Protein 7ZHR (pdb70)

B-factor: mean 40.31, std 8.82, range [26.1, 74.52]

CATH classification: 2.40.50.140 (+1 more: 2.40.50.140)

GO terms:
  GO:0000900 mRNA regulatory element binding translation repressor activity (F, IDA)
  GO:0003723 RNA binding (F, IDA)
  GO:0003730 mRNA 3'-UTR binding (F, IDA)
  GO:0045947 negative regulation of translational initiation (P, IDA)
  GO:0140517 protein-RNA adaptor activity (F, IDA)
  GO:0005737 cytoplasm (C, EXP)
  GO:0005515 protein binding (F, IPI)
  GO:0005829 cytosol (C, IDA)
  GO:0042714 dosage compensation complex assembly (P, IDA)
  GO:0106222 lncRNA binding (F, IDA)
  GO:0042714 dosage compensation complex assembly (P, IMP)
  GO:0003730 mRNA 3'-UTR binding (F, IPI)
  GO:1905172 RISC complex binding (F, IPI)

Organism: Drosophila melanogaster (NCBI:txid7227)

Secondary structure (DSSP, 8-state):
-EEEEEEEEE-SSEEEEEETTSS-EEEEEGGGEES-STTPPTT-EEEEEE--EEEEEE--TT-S--PPEEEEEEEEEEEE--TTT-TTSS--SEEEEEE-TTS-SEEEEEEE-STTBSSTT----TT-EEEEEEETTS-EEEEEE----EEEEEEEEETTEEEEEEE-GGG-EEEEEGGGB-TT-----TT-EEEEEEEE-TTS-EEEEEEEEE--/--EEEEES--TT--HHHHHHHHGGGS-EEEEE----EEEEESSHHHHHHHHHHHTT---BTTB--EEE----

Structure (mmCIF, N/CA/C/O backbone):
data_7ZHR
#
_entry.id   7ZHR
#
_cell.length_a   51.600
_cell.length_b   52.020
_cell.length_c   73.500
_cell.angle_alpha   90.000
_cell.angle_beta   96.720
_cell.angle_gamma   90.000
#
_symmetry.space_group_name_H-M   'P 1 21 1'
#
loop_
_entity.id
_entity.type
_entity.pdbx_description
1 polymer 'Upstream of N-ras, isoform A'
2 polymer 'Polyadenylate-binding protein'
3 water water
#
loop_
_atom_site.group_PDB
_atom_site.id
_atom_site.type_symbol
_atom_site.label_atom_id
_atom_site.label_alt_id
_atom_site.label_comp_id
_atom_site.label_asym_id
_atom_site.label_entity_id
_atom_site.label_seq_id
_atom_site.pdbx_PDB_ins_code
_atom_site.Cartn_x
_atom_site.Cartn_y
_atom_site.Cartn_z
_atom_site.occupancy
_atom_site.B_iso_or_equiv
_atom_site.auth_seq_id
_atom_site.auth_comp_id
_atom_site.auth_asym_id
_atom_site.auth_atom_id
_atom_site.pdbx_PDB_model_num
ATOM 1 N N . GLN A 1 8 ? 42.788 34.228 34.356 1.00 46.13 8 GLN A N 1
ATOM 2 C CA . GLN A 1 8 ? 42.177 35.081 35.368 1.00 46.77 8 GLN A CA 1
ATOM 3 C C . GLN A 1 8 ? 41.093 35.972 34.767 1.00 46.49 8 GLN A C 1
ATOM 4 O O . GLN A 1 8 ? 39.919 35.851 35.114 1.00 45.60 8 GLN A O 1
ATOM 10 N N . VAL A 1 9 ? 41.494 36.861 33.862 1.00 42.39 9 VAL A N 1
ATOM 11 C CA . VAL A 1 9 ? 40.600 37.850 33.269 1.00 41.53 9 VAL A CA 1
ATOM 12 C C . VAL A 1 9 ? 40.191 37.371 31.883 1.00 41.96 9 VAL A C 1
ATOM 13 O O . VAL A 1 9 ? 41.046 37.135 31.022 1.00 43.87 9 VAL A O 1
ATOM 17 N N . TYR A 1 10 ? 38.888 37.250 31.660 1.00 39.06 10 TYR A N 1
ATOM 18 C CA . TYR A 1 10 ? 38.328 36.795 30.395 1.00 38.16 10 TYR A CA 1
ATOM 19 C C . TYR A 1 10 ? 37.372 37.853 29.844 1.00 36.84 10 TYR A C 1
ATOM 20 O O . TYR A 1 10 ? 37.294 38.978 30.347 1.00 36.02 10 TYR A O 1
ATOM 29 N N . ARG A 1 11 ? 36.633 37.473 28.802 1.00 38.22 11 ARG A N 1
ATOM 30 C CA . ARG A 1 11 ? 35.577 38.302 28.237 1.00 37.02 11 ARG A CA 1
ATOM 31 C C . ARG A 1 11 ? 34.546 37.394 27.582 1.00 37.81 11 ARG A C 1
ATOM 32 O O . ARG A 1 11 ? 34.899 36.361 27.008 1.00 37.94 11 ARG A O 1
ATOM 40 N N . GLY A 1 12 ? 33.282 37.783 27.666 1.00 35.02 12 GLY A N 1
ATOM 41 C CA . GLY A 1 12 ? 32.233 36.968 27.097 1.00 33.16 12 GLY A CA 1
ATOM 42 C C . GLY A 1 12 ? 30.927 37.717 26.970 1.00 31.52 12 GLY A C 1
ATOM 43 O O . GLY A 1 12 ? 30.888 38.947 27.010 1.00 31.30 12 GLY A O 1
ATOM 44 N N . PHE A 1 13 ? 29.851 36.948 26.813 1.00 32.41 13 PHE A N 1
ATOM 45 C CA . PHE A 1 13 ? 28.516 37.491 26.621 1.00 31.10 13 PHE A CA 1
ATOM 46 C C . PHE A 1 13 ? 27.540 36.813 27.571 1.00 34.28 13 PHE A C 1
ATOM 47 O O . PHE A 1 13 ? 27.681 35.630 27.893 1.00 31.87 13 PHE A O 1
ATOM 55 N N . ILE A 1 14 ? 26.542 37.577 28.014 1.00 31.09 14 ILE A N 1
ATOM 56 C CA . ILE A 1 14 ? 25.513 37.035 28.892 1.00 32.26 14 ILE A CA 1
ATOM 57 C C . ILE A 1 14 ? 24.616 36.097 28.097 1.00 32.17 14 ILE A C 1
ATOM 58 O O . ILE A 1 14 ? 24.075 36.469 27.048 1.00 31.49 14 ILE A O 1
ATOM 63 N N . ALA A 1 15 ? 24.461 34.866 28.578 1.00 32.22 15 ALA A N 1
ATOM 64 C CA . ALA A 1 15 ? 23.673 33.849 27.852 1.00 32.34 15 ALA A CA 1
ATOM 65 C C . ALA A 1 15 ? 22.403 33.482 28.615 1.00 33.29 15 ALA A C 1
ATOM 66 O O . ALA A 1 15 ? 21.354 33.380 27.980 1.00 32.42 15 ALA A O 1
ATOM 68 N N . VAL A 1 16 ? 22.512 33.247 29.922 1.00 33.60 16 VAL A N 1
ATOM 69 C CA . VAL A 1 16 ? 21.338 32.923 30.784 1.00 34.49 16 VAL A CA 1
ATOM 70 C C . VAL A 1 16 ? 21.237 33.950 31.910 1.00 35.06 16 VAL A C 1
ATOM 71 O O . VAL A 1 16 ? 22.273 34.306 32.462 1.00 35.03 16 VAL A O 1
ATOM 75 N N . MET A 1 17 ? 20.033 34.429 32.201 1.00 38.01 17 MET A N 1
ATOM 76 C CA . MET A 1 17 ? 19.793 35.328 33.355 1.00 40.30 17 MET A CA 1
ATOM 77 C C . MET A 1 17 ? 18.625 34.729 34.124 1.00 40.04 17 MET A C 1
ATOM 78 O O . MET A 1 17 ? 17.549 34.586 33.533 1.00 40.15 17 MET A O 1
ATOM 83 N N . LYS A 1 18 ? 18.833 34.381 35.386 1.00 41.64 18 LYS A N 1
ATOM 84 C CA . LYS A 1 18 ? 17.756 33.710 36.147 1.00 42.40 18 LYS A CA 1
ATOM 85 C C . LYS A 1 18 ? 17.297 34.607 37.300 1.00 43.03 18 LYS A C 1
ATOM 86 O O . LYS A 1 18 ? 17.051 35.801 37.057 1.00 42.92 18 LYS A O 1
ATOM 92 N N . GLU A 1 19 ? 17.187 34.054 38.505 1.00 46.27 19 GLU A N 1
ATOM 93 C CA . GLU A 1 19 ? 16.651 34.814 39.663 1.00 45.88 19 GLU A CA 1
ATOM 94 C C . GLU A 1 19 ? 17.762 35.595 40.355 1.00 44.94 19 GLU A C 1
ATOM 95 O O . GLU A 1 19 ? 17.714 36.827 40.328 1.00 44.48 19 GLU A O 1
ATOM 101 N N . ASN A 1 20 ? 18.698 34.886 40.970 1.00 44.07 20 ASN A N 1
ATOM 102 C CA . ASN A 1 20 ? 19.806 35.534 41.708 1.00 43.54 20 ASN A CA 1
ATOM 103 C C . ASN A 1 20 ? 21.129 35.165 41.041 1.00 42.44 20 ASN A C 1
ATOM 104 O O . ASN A 1 20 ? 22.176 35.491 41.602 1.00 41.16 20 ASN A O 1
ATOM 109 N N . PHE A 1 21 ? 21.072 34.532 39.874 1.00 39.67 21 PHE A N 1
ATOM 110 C CA . PHE A 1 21 ? 22.311 34.051 39.221 1.00 38.89 21 PHE A CA 1
ATOM 111 C C . PHE A 1 21 ? 22.201 34.113 37.701 1.00 39.09 21 PHE A C 1
ATOM 112 O O . PHE A 1 21 ? 21.133 34.448 37.174 1.00 39.10 21 PHE A O 1
ATOM 120 N N . GLY A 1 22 ? 23.301 33.781 37.031 1.00 35.82 22 GLY A N 1
ATOM 121 C CA . GLY A 1 22 ? 23.306 33.757 35.562 1.00 35.15 22 GLY A CA 1
ATOM 122 C C . GLY A 1 22 ? 24.491 33.027 34.982 1.00 34.24 22 GLY A C 1
ATOM 123 O O . GLY A 1 22 ? 25.293 32.501 35.753 1.00 34.34 22 GLY A O 1
ATOM 124 N N . PHE A 1 23 ? 24.590 33.009 33.658 1.00 33.69 23 PHE A N 1
ATOM 125 C CA . PHE A 1 23 ? 25.664 32.317 32.961 1.00 33.09 23 PHE A CA 1
ATOM 126 C C . PHE A 1 23 ? 26.245 33.226 31.889 1.00 31.23 23 PHE A C 1
ATOM 127 O O . PHE A 1 23 ? 25.519 33.997 31.255 1.00 30.86 23 PHE A O 1
ATOM 135 N N . ILE A 1 24 ? 27.557 33.128 31.692 1.00 33.90 24 ILE A N 1
ATOM 136 C CA . ILE A 1 24 ? 28.277 33.937 30.715 1.00 33.12 24 ILE A CA 1
ATOM 137 C C . ILE A 1 24 ? 28.809 33.010 29.632 1.00 30.85 24 ILE A C 1
ATOM 138 O O . ILE A 1 24 ? 29.579 32.085 29.918 1.00 30.26 24 ILE A O 1
ATOM 143 N N . GLU A 1 25 ? 28.398 33.255 28.391 1.00 33.55 25 GLU A N 1
ATOM 144 C CA . GLU A 1 25 ? 28.966 32.533 27.262 1.00 31.46 25 GLU A CA 1
ATOM 145 C C . GLU A 1 25 ? 30.371 33.052 26.982 1.00 32.31 25 GLU A C 1
ATOM 146 O O . GLU A 1 25 ? 30.589 34.264 26.898 1.00 32.10 25 GLU A O 1
ATOM 152 N N . THR A 1 26 ? 31.325 32.134 26.844 1.00 31.29 26 THR A N 1
ATOM 153 C CA . THR A 1 26 ? 32.719 32.522 26.690 1.00 32.17 26 THR A CA 1
ATOM 154 C C . THR A 1 26 ? 32.948 33.209 25.344 1.00 32.70 26 THR A C 1
ATOM 155 O O . THR A 1 26 ? 32.061 33.293 24.490 1.00 31.07 26 THR A O 1
ATOM 159 N N . LEU A 1 27 ? 34.175 33.707 25.166 1.00 30.63 27 LEU A N 1
ATOM 160 C CA . LEU A 1 27 ? 34.519 34.430 23.946 1.00 30.87 27 LEU A CA 1
ATOM 161 C C . LEU A 1 27 ? 34.469 33.526 22.721 1.00 29.11 27 LEU A C 1
ATOM 162 O O . LEU A 1 27 ? 34.104 33.979 21.630 1.00 28.63 27 LEU A O 1
ATOM 167 N N . SER A 1 28 ? 34.818 32.252 22.879 1.00 31.90 28 SER A N 1
ATOM 168 C CA . SER A 1 28 ? 34.822 31.300 21.778 1.00 30.17 28 SER A CA 1
ATOM 169 C C . SER A 1 28 ? 33.463 30.652 21.543 1.00 29.29 28 SER A C 1
ATOM 170 O O . SER A 1 28 ? 33.353 29.784 20.671 1.00 27.85 28 SER A O 1
ATOM 173 N N . HIS A 1 29 ? 32.436 31.049 22.298 1.00 30.69 29 HIS A N 1
ATOM 174 C CA . HIS A 1 29 ? 31.078 30.518 22.153 1.00 30.72 29 HIS A CA 1
ATOM 175 C C . HIS A 1 29 ? 31.028 29.003 22.341 1.00 28.70 29 HIS A C 1
ATOM 176 O O . HIS A 1 29 ? 30.168 28.328 21.772 1.00 28.19 29 HIS A O 1
ATOM 183 N N . ASP A 1 30 ? 31.941 28.452 23.143 1.00 31.58 30 ASP A N 1
ATOM 184 C CA . ASP A 1 30 ? 32.036 27.010 23.316 1.00 31.81 30 ASP A CA 1
ATOM 185 C C . ASP A 1 30 ? 31.848 26.549 24.754 1.00 33.14 30 ASP A C 1
ATOM 186 O O . ASP A 1 30 ? 31.863 25.338 25.003 1.00 33.30 30 ASP A O 1
ATOM 191 N N . GLU A 1 31 ? 31.670 27.464 25.703 1.00 32.10 31 GLU A N 1
ATOM 192 C CA . GLU A 1 31 ? 31.472 27.097 27.098 1.00 32.50 31 GLU A CA 1
ATOM 193 C C . GLU A 1 31 ? 30.570 28.133 27.758 1.00 33.10 31 GLU A C 1
ATOM 194 O O . GLU A 1 31 ? 30.198 29.141 27.152 1.00 34.16 31 GLU A O 1
ATOM 197 N N . GLU A 1 32 ? 30.215 27.870 29.014 1.00 35.46 32 GLU A N 1
ATOM 198 C CA . GLU A 1 32 ? 29.401 28.783 29.803 1.00 34.03 32 GLU A CA 1
ATOM 199 C C . GLU A 1 32 ? 29.996 28.898 31.197 1.00 34.34 32 GLU A C 1
ATOM 200 O O . GLU A 1 32 ? 30.503 27.917 31.748 1.00 36.17 32 GLU A O 1
ATOM 206 N N . VAL A 1 33 ? 29.942 30.103 31.759 1.00 30.50 33 VAL A N 1
ATOM 207 C CA . VAL A 1 33 ? 30.554 30.405 33.047 1.00 32.40 33 VAL A CA 1
ATOM 208 C C . VAL A 1 33 ? 29.472 30.930 33.980 1.00 34.71 33 VAL A C 1
ATOM 209 O O . VAL A 1 33 ? 28.823 31.940 33.681 1.00 35.22 33 VAL A O 1
ATOM 213 N N . PHE A 1 34 ? 29.285 30.249 35.106 1.00 32.72 34 PHE A N 1
ATOM 214 C CA . PHE A 1 34 ? 28.309 30.668 36.100 1.00 34.43 34 PHE A CA 1
ATOM 215 C C . PHE A 1 34 ? 28.806 31.900 36.850 1.00 34.02 34 PHE A C 1
ATOM 216 O O . PHE A 1 34 ? 30.004 32.066 37.093 1.00 34.12 34 PHE A O 1
ATOM 224 N N . PHE A 1 35 ? 27.869 32.772 37.218 1.00 36.37 35 PHE A N 1
ATOM 225 C CA . PHE A 1 35 ? 28.198 33.939 38.023 1.00 35.31 35 PHE A CA 1
ATOM 226 C C . PHE A 1 35 ? 26.979 34.348 38.837 1.00 36.09 35 PHE A C 1
ATOM 227 O O . PHE A 1 35 ? 25.846 34.285 38.352 1.00 35.90 35 PHE A O 1
ATOM 235 N N . HIS A 1 36 ? 27.223 34.753 40.080 1.00 37.61 36 HIS A N 1
ATOM 236 C CA . HIS A 1 36 ? 26.170 35.211 40.971 1.00 41.44 36 HIS A CA 1
ATOM 237 C C . HIS A 1 36 ? 25.988 36.717 40.837 1.00 41.12 36 HIS A C 1
ATOM 238 O O . HIS A 1 36 ? 26.934 37.454 40.545 1.00 38.47 36 HIS A O 1
ATOM 245 N N . PHE A 1 37 ? 24.751 37.171 41.054 1.00 39.27 37 PHE A N 1
ATOM 246 C CA . PHE A 1 37 ? 24.446 38.591 40.917 1.00 39.62 37 PHE A CA 1
ATOM 247 C C . PHE A 1 37 ? 25.185 39.443 41.939 1.00 40.67 37 PHE A C 1
ATOM 248 O O . PHE A 1 37 ? 25.398 40.636 41.697 1.00 40.76 37 PHE A O 1
ATOM 256 N N . SER A 1 38 ? 25.581 38.860 43.073 1.00 41.54 38 SER A N 1
ATOM 257 C CA . SER A 1 38 ? 26.347 39.609 44.062 1.00 42.59 38 SER A CA 1
ATOM 258 C C . SER A 1 38 ? 27.718 40.007 43.530 1.00 41.72 38 SER A C 1
ATOM 259 O O . SER A 1 38 ? 28.293 41.002 43.985 1.00 42.38 38 SER A O 1
ATOM 262 N N . ASN A 1 39 ? 28.252 39.254 42.570 1.00 40.35 39 ASN A N 1
ATOM 263 C CA . ASN A 1 39 ? 29.555 39.534 41.985 1.00 39.54 39 ASN A CA 1
ATOM 264 C C . ASN A 1 39 ? 29.468 40.371 40.713 1.00 40.01 39 ASN A C 1
ATOM 265 O O . ASN A 1 39 ? 30.475 40.515 40.013 1.00 40.33 39 ASN A O 1
ATOM 270 N N . TYR A 1 40 ? 28.298 40.918 40.397 1.00 39.38 40 TYR A N 1
ATOM 271 C CA . TYR A 1 40 ? 28.125 41.765 39.226 1.00 40.46 40 TYR A CA 1
ATOM 272 C C . TYR A 1 40 ? 28.251 43.230 39.619 1.00 41.10 40 TYR A C 1
ATOM 273 O O . TYR A 1 40 ? 27.682 43.665 40.625 1.00 40.72 40 TYR A O 1
ATOM 282 N N . MET A 1 41 ? 28.999 43.987 38.819 1.00 41.17 41 MET A N 1
ATOM 283 C CA . MET A 1 41 ? 29.228 45.410 39.064 1.00 42.06 41 MET A CA 1
ATOM 284 C C . MET A 1 41 ? 28.217 46.198 38.237 1.00 42.58 41 MET A C 1
ATOM 285 O O . MET A 1 41 ? 28.488 46.595 37.103 1.00 42.54 41 MET A O 1
ATOM 290 N N . GLY A 1 42 ? 27.042 46.421 38.811 1.00 43.59 42 GLY A N 1
ATOM 291 C CA . GLY A 1 42 ? 25.993 47.171 38.162 1.00 44.17 42 GLY A CA 1
ATOM 292 C C . GLY A 1 42 ? 24.635 46.610 38.519 1.00 43.81 42 GLY A C 1
ATOM 293 O O . GLY A 1 42 ? 24.502 45.740 39.378 1.00 43.24 42 GLY A O 1
ATOM 294 N N . ASN A 1 43 ? 23.614 47.121 37.840 1.00 47.63 43 ASN A N 1
ATOM 295 C CA . ASN A 1 43 ? 22.241 46.698 38.098 1.00 46.13 43 ASN A CA 1
ATOM 296 C C . ASN A 1 43 ? 21.940 45.408 37.343 1.00 45.96 43 ASN A C 1
ATOM 297 O O . ASN A 1 43 ? 22.124 45.354 36.123 1.00 46.01 43 ASN A O 1
ATOM 302 N N . PRO A 1 44 ? 21.485 44.354 38.027 1.00 46.24 44 PRO A N 1
ATOM 303 C CA . PRO A 1 44 ? 21.157 43.112 37.309 1.00 46.50 44 PRO A CA 1
ATOM 304 C C . PRO A 1 44 ? 19.951 43.244 36.396 1.00 46.93 44 PRO A C 1
ATOM 305 O O . PRO A 1 44 ? 19.917 42.600 35.340 1.00 46.08 44 PRO A O 1
ATOM 309 N N . ASN A 1 45 ? 18.960 44.060 36.766 1.00 48.13 45 ASN A N 1
ATOM 310 C CA . ASN A 1 45 ? 17.769 44.201 35.934 1.00 48.50 45 ASN A CA 1
ATOM 311 C C . ASN A 1 45 ? 18.073 44.926 34.629 1.00 48.60 45 ASN A C 1
ATOM 312 O O . ASN A 1 45 ? 17.380 44.713 33.628 1.00 48.04 45 ASN A O 1
ATOM 317 N N . TRP A 1 46 ? 19.097 45.779 34.618 1.00 49.44 46 TRP A N 1
ATOM 318 C CA . TRP A 1 46 ? 19.497 46.513 33.426 1.00 49.98 46 TRP A CA 1
ATOM 319 C C . TRP A 1 46 ? 20.482 45.734 32.559 1.00 49.61 46 TRP A C 1
ATOM 320 O O . TRP A 1 46 ? 21.191 46.339 31.746 1.00 50.68 46 TRP A O 1
ATOM 331 N N . LEU A 1 47 ? 20.541 44.413 32.711 1.00 47.37 47 LEU A N 1
ATOM 332 C CA . LEU A 1 47 ? 21.491 43.579 31.988 1.00 43.49 47 LEU A CA 1
ATOM 333 C C . LEU A 1 47 ? 20.788 42.866 30.840 1.00 39.83 47 LEU A C 1
ATOM 334 O O . LEU A 1 47 ? 19.773 42.192 31.049 1.00 40.34 47 LEU A O 1
ATOM 339 N N . GLU A 1 48 ? 21.334 43.011 29.637 1.00 39.59 48 GLU A N 1
ATOM 340 C CA . GLU A 1 48 ? 20.756 42.423 28.440 1.00 38.49 48 GLU A CA 1
ATOM 341 C C . GLU A 1 48 ? 21.266 40.999 28.232 1.00 37.72 48 GLU A C 1
ATOM 342 O O . GLU A 1 48 ? 22.236 40.556 28.852 1.00 36.74 48 GLU A O 1
ATOM 348 N N . LEU A 1 49 ? 20.594 40.278 27.339 1.00 34.15 49 LEU A N 1
ATOM 349 C CA . LEU A 1 49 ? 21.070 38.983 26.871 1.00 34.48 49 LEU A CA 1
ATOM 350 C C . LEU A 1 49 ? 21.984 39.198 25.673 1.00 34.39 49 LEU A C 1
ATOM 351 O O . LEU A 1 49 ? 21.629 39.916 24.733 1.00 34.06 49 LEU A O 1
ATOM 356 N N . GLY A 1 50 ? 23.160 38.579 25.711 1.00 33.06 50 GLY A N 1
ATOM 357 C CA . GLY A 1 50 ? 24.186 38.868 24.733 1.00 33.23 50 GLY A CA 1
ATOM 358 C C . GLY A 1 50 ? 25.023 40.084 25.048 1.00 33.23 50 GLY A C 1
ATOM 359 O O . GLY A 1 50 ? 25.821 40.505 24.203 1.00 33.38 50 GLY A O 1
ATOM 360 N N . GLN A 1 51 ? 24.864 40.663 26.235 1.00 34.14 51 GLN A N 1
ATOM 361 C CA . GLN A 1 51 ? 25.639 41.833 26.623 1.00 33.94 51 GLN A CA 1
ATOM 362 C C . GLN A 1 51 ? 27.102 41.457 26.821 1.00 35.05 51 GLN A C 1
ATOM 363 O O . GLN A 1 51 ? 27.417 40.468 27.490 1.00 35.25 51 GLN A O 1
ATOM 369 N N . GLU A 1 52 ? 27.997 42.250 26.236 1.00 35.27 52 GLU A N 1
ATOM 370 C CA . GLU A 1 52 ? 29.425 41.986 26.347 1.00 37.22 52 GLU A CA 1
ATOM 371 C C . GLU A 1 52 ? 29.923 42.352 27.739 1.00 40.08 52 GLU A C 1
ATOM 372 O O . GLU A 1 52 ? 29.682 43.462 28.225 1.00 36.04 52 GLU A O 1
ATOM 378 N N . VAL A 1 53 ? 30.617 41.414 28.384 1.00 34.01 53 VAL A N 1
ATOM 379 C CA . VAL A 1 53 ? 31.108 41.600 29.742 1.00 34.80 53 VAL A CA 1
ATOM 380 C C . VAL A 1 53 ? 32.562 41.154 29.824 1.00 36.55 53 VAL A C 1
ATOM 381 O O . VAL A 1 53 ? 33.050 40.374 29.004 1.00 36.92 53 VAL A O 1
ATOM 385 N N . GLU A 1 54 ? 33.251 41.674 30.836 1.00 35.92 54 GLU A N 1
ATOM 386 C CA . GLU A 1 54 ? 34.589 41.237 31.211 1.00 37.68 54 GLU A CA 1
ATOM 387 C C . GLU A 1 54 ? 34.531 40.727 32.643 1.00 38.89 54 GLU A C 1
ATOM 388 O O . GLU A 1 54 ? 34.007 41.414 33.526 1.00 39.77 54 GLU A O 1
ATOM 394 N N . TYR A 1 55 ? 35.056 39.526 32.872 1.00 37.89 55 TYR A N 1
ATOM 395 C CA . TYR A 1 55 ? 34.925 38.883 34.170 1.00 38.30 55 TYR A CA 1
ATOM 396 C C . TYR A 1 55 ? 36.248 38.260 34.589 1.00 38.64 55 TYR A C 1
ATOM 397 O O . TYR A 1 55 ? 37.046 37.828 33.754 1.00 39.03 55 TYR A O 1
ATOM 406 N N . THR A 1 56 ? 36.468 38.224 35.900 1.00 40.81 56 THR A N 1
ATOM 407 C CA . THR A 1 56 ? 37.594 37.524 36.497 1.00 40.90 56 THR A CA 1
ATOM 408 C C . THR A 1 56 ? 37.120 36.178 37.027 1.00 40.28 56 THR A C 1
ATOM 409 O O . THR A 1 56 ? 36.038 36.076 37.612 1.00 39.80 56 THR A O 1
ATOM 413 N N . LEU A 1 57 ? 37.925 35.145 36.812 1.00 40.29 57 LEU A N 1
ATOM 414 C CA . LEU A 1 57 ? 37.549 33.800 37.218 1.00 39.70 57 LEU A CA 1
ATOM 415 C C . LEU A 1 57 ? 37.992 33.531 38.650 1.00 39.51 57 LEU A C 1
ATOM 416 O O . LEU A 1 57 ? 39.025 34.028 39.108 1.00 39.70 57 LEU A O 1
ATOM 421 N N . ALA A 1 58 ? 37.192 32.739 39.358 1.00 39.24 58 ALA A N 1
ATOM 422 C CA . ALA A 1 58 ? 37.487 32.391 40.743 1.00 39.21 58 ALA A CA 1
ATOM 423 C C . ALA A 1 58 ? 38.664 31.424 40.824 1.00 39.18 58 ALA A C 1
ATOM 424 O O . ALA A 1 58 ? 39.599 31.633 41.596 1.00 39.06 58 ALA A O 1
ATOM 426 N N . PRO A 1 71 ? 33.022 29.303 37.620 1.00 37.09 71 PRO A N 1
ATOM 427 C CA . PRO A 1 71 ? 32.846 30.219 38.753 1.00 37.18 71 PRO A CA 1
ATOM 428 C C . PRO A 1 71 ? 33.451 31.596 38.489 1.00 37.80 71 PRO A C 1
ATOM 429 O O . PRO A 1 71 ? 34.669 31.758 38.561 1.00 38.02 71 PRO A O 1
ATOM 433 N N . ALA A 1 72 ? 32.605 32.576 38.190 1.00 40.75 72 ALA A N 1
ATOM 434 C CA . ALA A 1 72 ? 33.054 33.919 37.861 1.00 39.35 72 ALA A CA 1
ATOM 435 C C . ALA A 1 72 ? 32.904 34.855 39.054 1.00 37.84 72 ALA A C 1
ATOM 436 O O . ALA A 1 72 ? 32.140 34.600 39.989 1.00 36.53 72 ALA A O 1
ATOM 438 N N . GLU A 1 73 ? 33.653 35.953 39.004 1.00 39.51 73 GLU A N 1
ATOM 439 C CA . GLU A 1 73 ? 33.586 36.991 40.021 1.00 40.64 73 GLU A CA 1
ATOM 440 C C . GLU A 1 73 ? 33.956 38.319 39.379 1.00 41.85 73 GLU A C 1
ATOM 441 O O . GLU A 1 73 ? 34.732 38.365 38.421 1.00 42.07 73 GLU A O 1
ATOM 447 N N . ASN A 1 74 ? 33.383 39.399 39.913 1.00 42.69 74 ASN A N 1
ATOM 448 C CA . ASN A 1 74 ? 33.644 40.759 39.444 1.00 42.65 74 ASN A CA 1
ATOM 449 C C . ASN A 1 74 ? 33.342 40.887 37.946 1.00 42.56 74 ASN A C 1
ATOM 450 O O . ASN A 1 74 ? 34.220 41.112 37.112 1.00 42.63 74 ASN A O 1
ATOM 455 N N . VAL A 1 75 ? 32.059 40.732 37.633 1.00 41.04 75 VAL A N 1
ATOM 456 C CA . VAL A 1 75 ? 31.583 40.832 36.257 1.00 40.19 75 VAL A CA 1
ATOM 457 C C . VAL A 1 75 ? 31.379 42.303 35.918 1.00 40.13 75 VAL A C 1
ATOM 458 O O . VAL A 1 75 ? 30.628 43.009 36.598 1.00 40.33 75 VAL A O 1
ATOM 462 N N . ARG A 1 76 ? 32.044 42.766 34.862 1.00 40.53 76 ARG A N 1
ATOM 463 C CA . ARG A 1 76 ? 32.005 44.164 34.452 1.00 40.02 76 ARG A CA 1
ATOM 464 C C . ARG A 1 76 ? 31.336 44.280 33.091 1.00 36.64 76 ARG A C 1
ATOM 465 O O . ARG A 1 76 ? 31.747 43.614 32.135 1.00 36.03 76 ARG A O 1
ATOM 473 N N . MET A 1 77 ? 30.315 45.127 33.006 1.00 40.13 77 MET A N 1
ATOM 474 C CA . MET A 1 77 ? 29.685 45.409 31.726 1.00 36.77 77 MET A CA 1
ATOM 475 C C . MET A 1 77 ? 30.620 46.239 30.851 1.00 35.66 77 MET A C 1
ATOM 476 O O . MET A 1 77 ? 31.382 47.078 31.338 1.00 35.83 77 MET A O 1
ATOM 481 N N . LEU A 1 78 ? 30.562 45.990 29.549 1.00 36.85 78 LEU A N 1
ATOM 482 C CA . LEU A 1 78 ? 31.405 46.654 28.570 1.00 35.16 78 LEU A CA 1
ATOM 483 C C . LEU A 1 78 ? 30.553 47.427 27.573 1.00 33.61 78 LEU A C 1
ATOM 484 O O . LEU A 1 78 ? 29.373 47.114 27.375 1.00 33.74 78 LEU A O 1
ATOM 489 N N . PRO A 1 79 ? 31.115 48.454 26.934 1.00 36.18 79 PRO A N 1
ATOM 490 C CA . PRO A 1 79 ? 30.400 49.120 25.841 1.00 35.06 79 PRO A CA 1
ATOM 491 C C . PRO A 1 79 ? 30.171 48.164 24.680 1.00 34.61 79 PRO A C 1
ATOM 492 O O . PRO A 1 79 ? 30.792 47.103 24.579 1.00 34.59 79 PRO A O 1
ATOM 496 N N . LYS A 1 80 ? 29.260 48.550 23.792 1.00 36.59 80 LYS A N 1
ATOM 497 C CA . LYS A 1 80 ? 28.941 47.696 22.659 1.00 35.89 80 LYS A CA 1
ATOM 498 C C . LYS A 1 80 ? 30.081 47.701 21.647 1.00 35.33 80 LYS A C 1
ATOM 499 O O . LYS A 1 80 ? 30.826 48.677 21.520 1.00 35.20 80 LYS A O 1
ATOM 505 N N . ASN A 1 81 ? 30.217 46.582 20.935 1.00 35.52 81 ASN A N 1
ATOM 506 C CA . ASN A 1 81 ? 31.282 46.357 19.957 1.00 35.44 81 ASN A CA 1
ATOM 507 C C . ASN A 1 81 ? 32.673 46.419 20.584 1.00 35.21 81 ASN A C 1
ATOM 508 O O . ASN A 1 81 ? 33.675 46.533 19.870 1.00 35.35 81 ASN A O 1
ATOM 513 N N . SER A 1 82 ? 32.756 46.344 21.915 1.00 34.14 82 SER A N 1
ATOM 514 C CA . SER A 1 82 ? 34.056 46.279 22.571 1.00 34.96 82 SER A CA 1
ATOM 515 C C . SER A 1 82 ? 34.740 44.943 22.321 1.00 35.19 82 SER A C 1
ATOM 516 O O . SER A 1 82 ? 35.969 44.888 22.205 1.00 36.10 82 SER A O 1
ATOM 519 N N . ILE A 1 83 ? 33.967 43.861 22.240 1.00 30.52 83 ILE A N 1
ATOM 520 C CA . ILE A 1 83 ? 34.495 42.544 21.900 1.00 31.71 83 ILE A CA 1
ATOM 521 C C . ILE A 1 83 ? 34.445 42.407 20.383 1.00 32.25 83 ILE A C 1
ATOM 522 O O . ILE A 1 83 ? 33.343 42.382 19.809 1.00 32.12 83 ILE A O 1
ATOM 527 N N . PRO A 1 84 ? 35.588 42.329 19.697 1.00 29.71 84 PRO A N 1
ATOM 528 C CA . PRO A 1 84 ? 35.561 42.192 18.236 1.00 30.41 84 PRO A CA 1
ATOM 529 C C . PRO A 1 84 ? 34.938 40.871 17.812 1.00 31.27 84 PRO A C 1
ATOM 530 O O . PRO A 1 84 ? 35.207 39.818 18.396 1.00 31.47 84 PRO A O 1
ATOM 534 N N . GLN A 1 85 ? 34.101 40.937 16.783 1.00 29.87 85 GLN A N 1
ATOM 535 C CA . GLN A 1 85 ? 33.402 39.780 16.251 1.00 30.14 85 GLN A CA 1
ATOM 536 C C . GLN A 1 85 ? 33.515 39.758 14.734 1.00 30.09 85 GLN A C 1
ATOM 537 O O . GLN A 1 85 ? 33.700 40.806 14.107 1.00 30.29 85 GLN A O 1
ATOM 543 N N . PRO A 1 86 ? 33.421 38.580 14.120 1.00 31.15 86 PRO A N 1
ATOM 544 C CA . PRO A 1 86 ? 33.543 38.503 12.660 1.00 30.36 86 PRO A CA 1
ATOM 545 C C . PRO A 1 86 ? 32.400 39.215 11.956 1.00 30.06 86 PRO A C 1
ATOM 546 O O . PRO A 1 86 ? 31.267 39.260 12.442 1.00 30.34 86 PRO A O 1
ATOM 550 N N . ALA A 1 87 ? 32.716 39.777 10.792 1.00 30.80 87 ALA A N 1
ATOM 551 C CA . ALA A 1 87 ? 31.716 40.477 9.998 1.00 30.74 87 ALA A CA 1
ATOM 552 C C . ALA A 1 87 ? 30.670 39.500 9.480 1.00 30.76 87 ALA A C 1
ATOM 553 O O . ALA A 1 87 ? 30.984 38.367 9.107 1.00 30.01 87 ALA A O 1
ATOM 555 N N . VAL A 1 88 ? 29.418 39.943 9.458 1.00 29.29 88 VAL A N 1
ATOM 556 C CA . VAL A 1 88 ? 28.303 39.101 9.039 1.00 29.25 88 VAL A CA 1
ATOM 557 C C . VAL A 1 88 ? 28.035 39.342 7.559 1.00 28.84 88 VAL A C 1
ATOM 558 O O . VAL A 1 88 ? 27.816 40.483 7.137 1.00 28.99 88 VAL A O 1
ATOM 562 N N . LEU A 1 89 ? 28.054 38.270 6.771 1.00 29.94 89 LEU A N 1
ATOM 563 C CA . LEU A 1 89 ? 27.770 38.379 5.350 1.00 29.14 89 LEU A CA 1
ATOM 564 C C . LEU A 1 89 ? 26.286 38.655 5.121 1.00 28.93 89 LEU A C 1
ATOM 565 O O . LEU A 1 89 ? 25.440 38.433 5.992 1.00 28.44 89 LEU A O 1
ATOM 570 N N . GLU A 1 90 ? 25.973 39.139 3.917 1.00 31.11 90 GLU A N 1
ATOM 571 C CA . GLU A 1 90 ? 24.629 39.634 3.636 1.00 30.56 90 GLU A CA 1
ATOM 572 C C . GLU A 1 90 ? 23.650 38.512 3.307 1.00 32.53 90 GLU A C 1
ATOM 573 O O . GLU A 1 90 ? 22.483 38.571 3.711 1.00 29.72 90 GLU A O 1
ATOM 579 N N . THR A 1 91 ? 24.100 37.492 2.579 1.00 29.50 91 THR A N 1
ATOM 580 C CA . THR A 1 91 ? 23.189 36.486 2.041 1.00 29.40 91 THR A CA 1
ATOM 581 C C . THR A 1 91 ? 22.484 35.722 3.157 1.00 28.63 91 THR A C 1
ATOM 582 O O . THR A 1 91 ? 23.114 35.278 4.121 1.00 28.13 91 THR A O 1
ATOM 586 N N . THR A 1 92 ? 21.168 35.577 3.018 1.00 28.63 92 THR A N 1
ATOM 587 C CA . THR A 1 92 ? 20.353 34.830 3.965 1.00 28.07 92 THR A CA 1
ATOM 588 C C . THR A 1 92 ? 20.264 33.373 3.524 1.00 27.93 92 THR A C 1
ATOM 589 O O . THR A 1 92 ? 20.004 33.088 2.351 1.00 28.37 92 THR A O 1
ATOM 593 N N . HIS A 1 93 ? 20.486 32.457 4.464 1.00 30.29 93 HIS A N 1
ATOM 594 C CA . HIS A 1 93 ? 20.444 31.029 4.198 1.00 27.33 93 HIS A CA 1
ATOM 595 C C . HIS A 1 93 ? 19.348 30.373 5.029 1.00 27.00 93 HIS A C 1
ATOM 596 O O . HIS A 1 93 ? 18.877 30.927 6.025 1.00 30.63 93 HIS A O 1
ATOM 603 N N . ASN A 1 94 ? 18.948 29.178 4.602 1.00 30.05 94 ASN A N 1
ATOM 604 C CA . ASN A 1 94 ? 17.944 28.382 5.293 1.00 29.15 94 ASN A CA 1
ATOM 605 C C . ASN A 1 94 ? 18.571 27.078 5.766 1.00 29.06 94 ASN A C 1
ATOM 606 O O . ASN A 1 94 ? 19.311 26.430 5.019 1.00 29.48 94 ASN A O 1
ATOM 611 N N . GLY A 1 95 ? 18.273 26.697 7.007 1.00 29.98 95 GLY A N 1
ATOM 612 C CA . GLY A 1 95 ? 18.836 25.495 7.583 1.00 30.25 95 GLY A CA 1
ATOM 613 C C . GLY A 1 95 ? 17.900 24.876 8.599 1.00 29.00 95 GLY A C 1
ATOM 614 O O . GLY A 1 95 ? 16.824 25.402 8.888 1.00 30.38 95 GLY A O 1
ATOM 615 N N . VAL A 1 96 ? 18.326 23.735 9.138 1.00 30.99 96 VAL A N 1
ATOM 616 C CA . VAL A 1 96 ? 17.590 23.009 10.166 1.00 30.01 96 VAL A CA 1
ATOM 617 C C . VAL A 1 96 ? 18.490 22.859 11.385 1.00 31.94 96 VAL A C 1
ATOM 618 O O . VAL A 1 96 ? 19.703 22.667 11.251 1.00 29.71 96 VAL A O 1
ATOM 622 N N . VAL A 1 97 ? 17.895 22.950 12.570 1.00 30.18 97 VAL A N 1
ATOM 623 C CA . VAL A 1 97 ? 18.645 22.821 13.814 1.00 30.39 97 VAL A CA 1
ATOM 624 C C . VAL A 1 97 ? 18.951 21.351 14.066 1.00 30.29 97 VAL A C 1
ATOM 625 O O . VAL A 1 97 ? 18.066 20.493 13.972 1.00 29.92 97 VAL A O 1
ATOM 629 N N . ALA A 1 98 ? 20.212 21.056 14.384 1.00 31.95 98 ALA A N 1
ATOM 630 C CA . ALA A 1 98 ? 20.640 19.707 14.741 1.00 32.20 98 ALA A CA 1
ATOM 631 C C . ALA A 1 98 ? 20.822 19.562 16.248 1.00 32.06 98 ALA A C 1
ATOM 632 O O . ALA A 1 98 ? 20.217 18.686 16.872 1.00 32.16 98 ALA A O 1
ATOM 634 N N . ARG A 1 99 ? 21.658 20.408 16.846 1.00 34.59 99 ARG A N 1
ATOM 635 C CA . ARG A 1 99 ? 21.810 20.466 18.289 1.00 33.29 99 ARG A CA 1
ATOM 636 C C . ARG A 1 99 ? 21.325 21.813 18.795 1.00 35.45 99 ARG A C 1
ATOM 637 O O . ARG A 1 99 ? 21.687 22.848 18.219 1.00 34.44 99 ARG A O 1
ATOM 645 N N . PRO A 1 100 ? 20.503 21.850 19.836 1.00 34.38 100 PRO A N 1
ATOM 646 C CA . PRO A 1 100 ? 20.151 23.127 20.458 1.00 34.61 100 PRO A CA 1
ATOM 647 C C . PRO A 1 100 ? 21.255 23.586 21.402 1.00 34.35 100 PRO A C 1
ATOM 648 O O . PRO A 1 100 ? 22.230 22.880 21.660 1.00 34.74 100 PRO A O 1
ATOM 652 N N . LEU A 1 101 ? 21.087 24.801 21.914 1.00 33.90 101 LEU A N 1
ATOM 653 C CA . LEU A 1 101 ? 22.009 25.305 22.920 1.00 33.96 101 LEU A CA 1
ATOM 654 C C . LEU A 1 101 ? 21.842 24.529 24.221 1.00 34.38 101 LEU A C 1
ATOM 655 O O . LEU A 1 101 ? 20.757 24.040 24.546 1.00 34.91 101 LEU A O 1
ATOM 660 N N . ARG A 1 102 ? 22.941 24.412 24.971 1.00 36.31 102 ARG A N 1
ATOM 661 C CA . ARG A 1 102 ? 22.880 23.734 26.259 1.00 36.73 102 ARG A CA 1
ATOM 662 C C . ARG A 1 102 ? 22.060 24.513 27.279 1.00 36.79 102 ARG A C 1
ATOM 663 O O . ARG A 1 102 ? 21.664 23.946 28.303 1.00 37.81 102 ARG A O 1
ATOM 671 N N . CYS A 1 103 ? 21.791 25.795 27.017 1.00 38.65 103 CYS A N 1
ATOM 672 C CA . CYS A 1 103 ? 20.985 26.589 27.937 1.00 38.74 103 CYS A CA 1
ATOM 673 C C . CYS A 1 103 ? 19.544 26.097 27.991 1.00 39.70 103 CYS A C 1
ATOM 674 O O . CYS A 1 103 ? 18.908 26.162 29.049 1.00 37.95 103 CYS A O 1
ATOM 677 N N . ILE A 1 104 ? 19.012 25.608 26.868 1.00 36.43 104 ILE A N 1
ATOM 678 C CA . ILE A 1 104 ? 17.689 24.996 26.840 1.00 37.45 104 ILE A CA 1
ATOM 679 C C . ILE A 1 104 ? 17.756 23.479 26.907 1.00 38.48 104 ILE A C 1
ATOM 680 O O . ILE A 1 104 ? 16.709 22.821 26.996 1.00 38.97 104 ILE A O 1
ATOM 685 N N . ASN A 1 105 ? 18.955 22.903 26.874 1.00 39.10 105 ASN A N 1
ATOM 686 C CA . ASN A 1 105 ? 19.127 21.450 26.908 1.00 40.08 105 ASN A CA 1
ATOM 687 C C . ASN A 1 105 ? 20.403 21.127 27.668 1.00 39.90 105 ASN A C 1
ATOM 688 O O . ASN A 1 105 ? 21.446 20.829 27.074 1.00 39.32 105 ASN A O 1
ATOM 693 N N . PRO A 1 106 ? 20.357 21.176 29.004 1.00 39.93 106 PRO A N 1
ATOM 694 C CA . PRO A 1 106 ? 21.555 20.854 29.795 1.00 40.35 106 PRO A CA 1
ATOM 695 C C . PRO A 1 106 ? 21.950 19.388 29.740 1.00 39.96 106 PRO A C 1
ATOM 696 O O . PRO A 1 106 ? 22.979 19.020 30.319 1.00 40.82 106 PRO A O 1
ATOM 700 N N . ASP A 1 107 ? 21.171 18.546 29.059 1.00 41.50 107 ASP A N 1
ATOM 701 C CA . ASP A 1 107 ? 21.482 17.122 28.985 1.00 41.51 107 ASP A CA 1
ATOM 702 C C . ASP A 1 107 ? 22.714 16.860 28.126 1.00 40.71 107 ASP A C 1
ATOM 703 O O . ASP A 1 107 ? 23.547 16.012 28.467 1.00 40.72 107 ASP A O 1
ATOM 708 N N . GLN A 1 108 ? 22.852 17.584 27.017 1.00 40.13 108 GLN A N 1
ATOM 709 C CA . GLN A 1 108 ? 23.906 17.318 26.050 1.00 39.35 108 GLN A CA 1
ATOM 710 C C . GLN A 1 108 ? 25.269 17.760 26.587 1.00 38.83 108 GLN A C 1
ATOM 711 O O . GLN A 1 108 ? 25.380 18.476 27.586 1.00 38.70 108 GLN A O 1
ATOM 717 N N . GLN A 1 109 ? 26.320 17.318 25.894 1.00 39.96 109 GLN A N 1
ATOM 718 C CA . GLN A 1 109 ? 27.697 17.643 26.251 1.00 39.66 109 GLN A CA 1
ATOM 719 C C . GLN A 1 109 ? 28.177 18.922 25.572 1.00 39.49 109 GLN A C 1
ATOM 720 O O . GLN A 1 109 ? 28.723 19.811 26.232 1.00 39.76 109 GLN A O 1
ATOM 726 N N . GLU A 1 110 ? 27.988 19.021 24.259 1.00 38.06 110 GLU A N 1
ATOM 727 C CA . GLU A 1 110 ? 28.420 20.198 23.521 1.00 37.22 110 GLU A CA 1
ATOM 728 C C . GLU A 1 110 ? 27.608 21.417 23.941 1.00 36.69 110 GLU A C 1
ATOM 729 O O . GLU A 1 110 ? 26.400 21.329 24.173 1.00 37.25 110 GLU A O 1
ATOM 735 N N . TYR A 1 111 ? 28.279 22.566 24.038 1.00 32.87 111 TYR A N 1
ATOM 736 C CA . TYR A 1 111 ? 27.592 23.783 24.461 1.00 32.75 111 TYR A CA 1
ATOM 737 C C . TYR A 1 111 ? 26.868 24.450 23.298 1.00 32.78 111 TYR A C 1
ATOM 738 O O . TYR A 1 111 ? 25.661 24.707 23.368 1.00 33.19 111 TYR A O 1
ATOM 747 N N . ALA A 1 112 ? 27.596 24.752 22.226 1.00 32.26 112 ALA A N 1
ATOM 748 C CA . ALA A 1 112 ? 27.025 25.496 21.115 1.00 31.91 112 ALA A CA 1
ATOM 749 C C . ALA A 1 112 ? 25.970 24.670 20.387 1.00 31.83 112 ALA A C 1
ATOM 750 O O . ALA A 1 112 ? 25.993 23.437 20.397 1.00 31.84 112 ALA A O 1
ATOM 752 N N . GLY A 1 113 ? 25.028 25.371 19.760 1.00 31.60 113 GLY A N 1
ATOM 753 C CA . GLY A 1 113 ? 24.066 24.718 18.902 1.00 31.57 113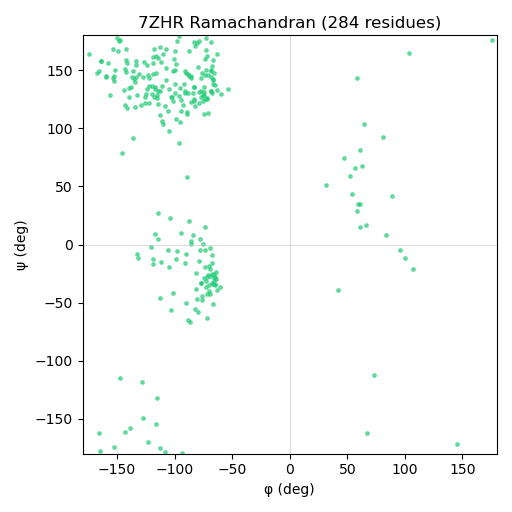 GLY A CA 1
ATOM 754 C C . GLY A 1 113 ? 24.625 24.476 17.515 1.00 30.58 113 GLY A C 1
ATOM 755 O O . GLY A 1 113 ? 25.697 24.956 17.154 1.00 30.21 113 GLY A O 1
ATOM 756 N N . LEU A 1 114 ? 23.879 23.710 16.723 1.00 29.94 114 LEU A N 1
ATOM 757 C CA . LEU A 1 114 ? 24.306 23.355 15.376 1.00 30.01 114 LEU A CA 1
ATOM 758 C C . LEU A 1 114 ? 23.165 23.576 14.395 1.00 30.13 114 LEU A C 1
ATOM 759 O O . LEU A 1 114 ? 22.050 23.093 14.612 1.00 30.12 114 LEU A O 1
ATOM 764 N N . ILE A 1 115 ? 23.453 24.308 13.322 1.00 28.80 115 ILE A N 1
ATOM 765 C CA . ILE A 1 115 ? 22.522 24.529 12.222 1.00 29.45 115 ILE A CA 1
ATOM 766 C C . ILE A 1 115 ? 23.131 23.918 10.969 1.00 28.29 115 ILE A C 1
ATOM 767 O O . ILE A 1 115 ? 24.320 24.116 10.694 1.00 32.50 115 ILE A O 1
ATOM 772 N N . GLU A 1 116 ? 22.324 23.171 10.218 1.00 30.81 116 GLU A N 1
ATOM 773 C CA . GLU A 1 116 ? 22.800 22.449 9.047 1.00 29.89 116 GLU A CA 1
ATOM 774 C C . GLU A 1 116 ? 21.983 22.839 7.826 1.00 32.24 116 GLU A C 1
ATOM 775 O O . GLU A 1 116 ? 20.749 22.808 7.865 1.00 29.47 116 GLU A O 1
ATOM 781 N N . ILE A 1 117 ? 22.672 23.202 6.750 1.00 30.24 117 ILE A N 1
ATOM 782 C CA . ILE A 1 117 ? 22.044 23.380 5.446 1.00 30.78 117 ILE A CA 1
ATOM 783 C C . ILE A 1 117 ? 22.007 22.019 4.763 1.00 29.70 117 ILE A C 1
ATOM 784 O O . ILE A 1 117 ? 23.047 21.377 4.585 1.00 31.95 117 ILE A O 1
ATOM 789 N N . LEU A 1 118 ? 20.813 21.572 4.395 1.00 32.41 118 LEU A N 1
ATOM 790 C CA . LEU A 1 118 ? 20.623 20.260 3.798 1.00 32.17 118 LEU A CA 1
ATOM 791 C C . LEU A 1 118 ? 20.242 20.395 2.330 1.00 32.42 118 LEU A C 1
ATOM 792 O O . LEU A 1 118 ? 19.842 21.465 1.863 1.00 31.84 118 LEU A O 1
ATOM 797 N N . ASP A 1 119 ? 20.374 19.289 1.602 1.00 34.31 119 ASP A N 1
ATOM 798 C CA . ASP A 1 119 ? 19.966 19.259 0.207 1.00 34.20 119 ASP A CA 1
ATOM 799 C C . ASP A 1 119 ? 18.441 19.260 0.111 1.00 33.84 119 ASP A C 1
ATOM 800 O O . ASP A 1 119 ? 17.723 19.244 1.115 1.00 33.75 119 ASP A O 1
ATOM 805 N N . GLU A 1 120 ? 17.937 19.279 -1.125 1.00 34.59 120 GLU A N 1
ATOM 806 C CA . GLU A 1 120 ? 16.492 19.289 -1.326 1.00 35.63 120 GLU A CA 1
ATOM 807 C C . GLU A 1 120 ? 15.857 17.999 -0.824 1.00 35.98 120 GLU A C 1
ATOM 808 O O . GLU A 1 120 ? 14.733 18.012 -0.308 1.00 36.23 120 GLU A O 1
ATOM 814 N N . LEU A 1 121 ? 16.563 16.874 -0.957 1.00 33.95 121 LEU A N 1
ATOM 815 C CA . LEU A 1 121 ? 16.071 15.608 -0.425 1.00 34.42 121 LEU A CA 1
ATOM 816 C C . LEU A 1 121 ? 16.176 15.531 1.093 1.00 34.53 121 LEU A C 1
ATOM 817 O O . LEU A 1 121 ? 15.710 14.545 1.675 1.00 34.55 121 LEU A O 1
ATOM 822 N N . ARG A 1 122 ? 16.776 16.537 1.735 1.00 36.67 122 ARG A N 1
ATOM 823 C CA . ARG A 1 122 ? 16.887 16.615 3.193 1.00 35.80 122 ARG A CA 1
ATOM 824 C C . ARG A 1 122 ? 17.646 15.416 3.764 1.00 36.47 122 ARG A C 1
ATOM 825 O O . ARG A 1 122 ? 17.350 14.934 4.860 1.00 35.92 122 ARG A O 1
ATOM 833 N N . THR A 1 123 ? 18.639 14.919 3.025 1.00 33.57 123 THR A N 1
ATOM 834 C CA . THR A 1 123 ? 19.432 13.783 3.473 1.00 34.64 123 THR A CA 1
ATOM 835 C C . THR A 1 123 ? 20.934 13.984 3.337 1.00 35.00 123 THR A C 1
ATOM 836 O O . THR A 1 123 ? 21.693 13.180 3.889 1.00 35.71 123 THR A O 1
ATOM 840 N N . THR A 1 124 ? 21.387 15.017 2.633 1.00 33.64 124 THR A N 1
ATOM 841 C CA . THR A 1 124 ? 22.806 15.299 2.460 1.00 34.07 124 THR A CA 1
ATOM 842 C C . THR A 1 124 ? 23.142 16.623 3.132 1.00 33.37 124 THR A C 1
ATOM 843 O O . THR A 1 124 ? 22.480 17.636 2.883 1.00 32.71 124 THR A O 1
ATOM 847 N N . VAL A 1 125 ? 24.166 16.610 3.980 1.00 32.70 125 VAL A N 1
ATOM 848 C CA . VAL A 1 125 ? 24.575 17.805 4.711 1.00 32.32 125 VAL A CA 1
ATOM 849 C C . VAL A 1 125 ? 25.463 18.656 3.812 1.00 32.23 125 VAL A C 1
ATOM 850 O O . VAL A 1 125 ? 26.531 18.212 3.376 1.00 32.33 125 VAL A O 1
ATOM 854 N N . ILE A 1 126 ? 25.022 19.882 3.533 1.00 31.96 126 ILE A N 1
ATOM 855 C CA . ILE A 1 126 ? 25.830 20.799 2.735 1.00 32.33 126 ILE A CA 1
ATOM 856 C C . ILE A 1 126 ? 26.894 21.463 3.601 1.00 32.69 126 ILE A C 1
ATOM 857 O O . ILE A 1 126 ? 28.072 21.517 3.230 1.00 33.52 126 ILE A O 1
ATOM 862 N N . SER A 1 127 ? 26.499 21.963 4.771 1.00 31.65 127 SER A N 1
ATOM 863 C CA . SER A 1 127 ? 27.432 22.606 5.686 1.00 32.48 127 SER A CA 1
ATOM 864 C C . SER A 1 127 ? 26.788 22.714 7.061 1.00 28.13 127 SER A C 1
ATOM 865 O O . SER A 1 127 ? 25.562 22.676 7.198 1.00 34.78 127 SER A O 1
ATOM 868 N N . GLN A 1 128 ? 27.638 22.847 8.078 1.00 32.60 128 GLN A N 1
ATOM 869 C CA . GLN A 1 128 ? 27.208 23.053 9.452 1.00 30.26 128 GLN A CA 1
ATOM 870 C C . GLN A 1 128 ? 27.675 24.419 9.936 1.00 30.28 128 GLN A C 1
ATOM 871 O O . GLN A 1 128 ? 28.732 24.912 9.530 1.00 30.24 128 GLN A O 1
ATOM 877 N N . HIS A 1 129 ? 26.877 25.028 10.812 1.00 30.06 129 HIS A N 1
ATOM 878 C CA . HIS A 1 129 ? 27.182 26.345 11.360 1.00 29.61 129 HIS A CA 1
ATOM 879 C C . HIS A 1 129 ? 26.746 26.384 12.816 1.00 28.47 129 HIS A C 1
ATOM 880 O O . HIS A 1 129 ? 25.563 26.199 13.116 1.00 27.91 129 HIS A O 1
ATOM 887 N N . GLU A 1 130 ? 27.698 26.624 13.714 1.00 31.89 130 GLU A N 1
ATOM 888 C CA . GLU A 1 130 ? 27.399 26.691 15.135 1.00 30.00 130 GLU A CA 1
ATOM 889 C C . GLU A 1 130 ? 26.809 28.049 15.497 1.00 29.90 130 GLU A C 1
ATOM 890 O O . GLU A 1 130 ? 27.067 29.059 14.836 1.00 33.01 130 GLU A O 1
ATOM 896 N N . PHE A 1 131 ? 26.005 28.066 16.559 1.00 28.98 131 PHE A N 1
ATOM 897 C CA . PHE A 1 131 ? 25.374 29.293 17.019 1.00 29.68 131 PHE A CA 1
ATOM 898 C C . PHE A 1 131 ? 25.318 29.305 18.539 1.00 30.59 131 PHE A C 1
ATOM 899 O O . PHE A 1 131 ? 25.250 28.256 19.184 1.00 30.37 131 PHE A O 1
ATOM 907 N N . GLY A 1 132 ? 25.352 30.511 19.103 1.00 29.48 132 GLY A N 1
ATOM 908 C CA . GLY A 1 132 ? 25.268 30.732 20.528 1.00 30.79 132 GLY A CA 1
ATOM 909 C C . GLY A 1 132 ? 24.173 31.730 20.858 1.00 31.38 132 GLY A C 1
ATOM 910 O O . GLY A 1 132 ? 23.165 31.839 20.158 1.00 31.46 132 GLY A O 1
ATOM 911 N N . ILE A 1 133 ? 24.390 32.472 21.945 1.00 30.83 133 ILE A N 1
ATOM 912 C CA . ILE A 1 133 ? 23.388 33.443 22.370 1.00 31.27 133 ILE A CA 1
ATOM 913 C C . ILE A 1 133 ? 23.435 34.702 21.506 1.00 30.72 133 ILE A C 1
ATOM 914 O O . ILE A 1 133 ? 22.396 35.322 21.256 1.00 30.43 133 ILE A O 1
ATOM 919 N N . THR A 1 134 ? 24.613 35.092 21.023 1.00 30.78 134 THR A N 1
ATOM 920 C CA . THR A 1 134 ? 24.737 36.276 20.183 1.00 29.98 134 THR A CA 1
ATOM 921 C C . THR A 1 134 ? 24.288 36.032 18.749 1.00 29.93 134 THR A C 1
ATOM 922 O O . THR A 1 134 ? 24.258 36.979 17.956 1.00 28.94 134 THR A O 1
ATOM 926 N N . SER A 1 135 ? 23.938 34.794 18.402 1.00 30.56 135 SER A N 1
ATOM 927 C CA . SER A 1 135 ? 23.504 34.462 17.053 1.00 31.67 135 SER A CA 1
ATOM 928 C C . SER A 1 135 ? 21.998 34.567 16.869 1.00 28.21 135 SER A C 1
ATOM 929 O O . SER A 1 135 ? 21.530 34.613 15.726 1.00 31.85 135 SER A O 1
ATOM 932 N N . LEU A 1 136 ? 21.234 34.610 17.956 1.00 32.74 136 LEU A N 1
ATOM 933 C CA . LEU A 1 136 ? 19.782 34.573 17.882 1.00 30.51 136 LEU A CA 1
ATOM 934 C C . LEU A 1 136 ? 19.206 35.980 17.818 1.00 32.59 136 LEU A C 1
ATOM 935 O O . LEU A 1 136 ? 19.658 36.885 18.526 1.00 30.41 136 LEU A O 1
ATOM 940 N N . VAL A 1 137 ? 18.202 36.159 16.957 1.00 33.55 137 VAL A N 1
ATOM 941 C CA . VAL A 1 137 ? 17.454 37.411 16.941 1.00 34.46 137 VAL A CA 1
ATOM 942 C C . VAL A 1 137 ? 16.666 37.566 18.235 1.00 34.29 137 VAL A C 1
ATOM 943 O O . VAL A 1 137 ? 16.738 38.600 18.909 1.00 34.42 137 VAL A O 1
ATOM 947 N N . ASN A 1 138 ? 15.903 36.537 18.599 1.00 37.08 138 ASN A N 1
ATOM 948 C CA . ASN A 1 138 ? 15.221 36.469 19.886 1.00 36.79 138 ASN A CA 1
ATOM 949 C C . ASN A 1 138 ? 16.067 35.599 20.809 1.00 36.33 138 ASN A C 1
ATOM 950 O O . ASN A 1 138 ? 16.138 34.379 20.630 1.00 37.92 138 ASN A O 1
ATOM 955 N N . LYS A 1 139 ? 16.717 36.230 21.790 1.00 34.71 139 LYS A N 1
ATOM 956 C CA . LYS A 1 139 ? 17.557 35.478 22.715 1.00 35.45 139 LYS A CA 1
ATOM 957 C C . LYS A 1 139 ? 16.733 34.528 23.575 1.00 36.11 139 LYS A C 1
ATOM 958 O O . LYS A 1 139 ? 17.242 33.489 24.012 1.00 36.24 139 LYS A O 1
ATOM 964 N N . ARG A 1 140 ? 15.469 34.860 23.822 1.00 37.63 140 ARG A N 1
ATOM 965 C CA . ARG A 1 140 ? 14.570 34.017 24.597 1.00 38.07 140 ARG A CA 1
ATOM 966 C C . ARG A 1 140 ? 13.884 32.952 23.753 1.00 37.94 140 ARG A C 1
ATOM 967 O O . ARG A 1 140 ? 13.089 32.174 24.291 1.00 38.06 140 ARG A O 1
ATOM 975 N N . ASP A 1 141 ? 14.168 32.897 22.453 1.00 39.08 141 ASP A N 1
ATOM 976 C CA . ASP A 1 141 ? 13.516 31.930 21.583 1.00 38.95 141 ASP A CA 1
ATOM 977 C C . ASP A 1 141 ? 13.961 30.513 21.921 1.00 38.92 141 ASP A C 1
ATOM 978 O O . ASP A 1 141 ? 15.082 30.278 22.382 1.00 39.76 141 ASP A O 1
ATOM 983 N N . LEU A 1 142 ? 13.066 29.564 21.682 1.00 37.38 142 LEU A N 1
ATOM 984 C CA . LEU A 1 142 ? 13.279 28.162 22.025 1.00 37.61 142 LEU A CA 1
ATOM 985 C C . LEU A 1 142 ? 13.450 27.394 20.718 1.00 37.48 142 LEU A C 1
ATOM 986 O O . LEU A 1 142 ? 12.475 27.136 20.005 1.00 37.71 142 LEU A O 1
ATOM 991 N N . LEU A 1 143 ? 14.695 27.046 20.401 1.00 36.41 143 LEU A N 1
ATOM 992 C CA . LEU A 1 143 ? 15.047 26.391 19.146 1.00 35.86 143 LEU A CA 1
ATOM 993 C C . LEU A 1 143 ? 15.477 24.960 19.439 1.00 35.38 143 LEU A C 1
ATOM 994 O O . LEU A 1 143 ? 16.576 24.730 19.955 1.00 35.12 143 LEU A O 1
ATOM 999 N N . GLN A 1 144 ? 14.619 24.003 19.104 1.00 35.91 144 GLN A N 1
ATOM 1000 C CA . GLN A 1 144 ? 14.932 22.590 19.245 1.00 34.88 144 GLN A CA 1
ATOM 1001 C C . GLN A 1 144 ? 15.402 22.009 17.917 1.00 34.67 144 GLN A C 1
ATOM 1002 O O . GLN A 1 144 ? 15.384 22.663 16.872 1.00 32.25 144 GLN A O 1
ATOM 1008 N N . LYS A 1 145 ? 15.803 20.744 17.973 1.00 30.98 145 LYS A N 1
ATOM 1009 C CA . LYS A 1 145 ? 16.197 20.027 16.771 1.00 29.96 145 LYS A CA 1
ATOM 1010 C C . LYS A 1 145 ? 14.994 19.823 15.859 1.00 29.68 145 LYS A C 1
ATOM 1011 O O . LYS A 1 145 ? 13.894 19.499 16.315 1.00 29.66 145 LYS A O 1
ATOM 1017 N N . GLY A 1 146 ? 15.209 20.023 14.561 1.00 29.77 146 GLY A N 1
ATOM 1018 C CA . GLY A 1 146 ? 14.167 19.879 13.570 1.00 29.78 146 GLY A CA 1
ATOM 1019 C C . GLY A 1 146 ? 13.539 21.177 13.112 1.00 29.68 146 GLY A C 1
ATOM 1020 O O . GLY A 1 146 ? 12.806 21.172 12.116 1.00 29.58 146 GLY A O 1
ATOM 1021 N N . ASP A 1 147 ? 13.801 22.283 13.804 1.00 30.18 147 ASP A N 1
ATOM 1022 C CA . ASP A 1 147 ? 13.226 23.562 13.416 1.00 30.73 147 ASP A CA 1
ATOM 1023 C C . ASP A 1 147 ? 13.920 24.111 12.176 1.00 30.40 147 ASP A C 1
ATOM 1024 O O . ASP A 1 147 ? 15.149 24.080 12.067 1.00 31.03 147 ASP A O 1
ATOM 1029 N N . LEU A 1 148 ? 13.124 24.614 11.237 1.00 30.86 148 LEU A N 1
ATOM 1030 C CA . LEU A 1 148 ? 13.667 25.288 10.067 1.00 29.54 148 LEU A CA 1
ATOM 1031 C C . LEU A 1 148 ? 13.958 26.743 10.411 1.00 32.41 148 LEU A C 1
ATOM 1032 O O . LEU A 1 148 ? 13.106 27.438 10.974 1.00 28.81 148 LEU A O 1
ATOM 1037 N N . VAL A 1 149 ? 15.163 27.202 10.076 1.00 30.44 149 VAL A N 1
ATOM 1038 C CA . VAL A 1 149 ? 15.619 28.529 10.460 1.00 28.65 149 VAL A CA 1
ATOM 1039 C C . VAL A 1 149 ? 16.096 29.288 9.230 1.00 28.25 149 VAL A C 1
ATOM 1040 O O . VAL A 1 149 ? 16.454 28.706 8.205 1.00 30.60 149 VAL A O 1
ATOM 1044 N N . SER A 1 150 ? 16.087 30.613 9.351 1.00 27.70 150 SER A N 1
ATOM 1045 C CA . SER A 1 150 ? 16.681 31.514 8.375 1.00 27.63 150 SER A CA 1
ATOM 1046 C C . SER A 1 150 ? 17.787 32.293 9.069 1.00 29.26 150 SER A C 1
ATOM 1047 O O . SER A 1 150 ? 17.555 32.898 10.122 1.00 28.49 150 SER A O 1
ATOM 1050 N N . PHE A 1 151 ? 18.984 32.275 8.490 1.00 26.78 151 PHE A N 1
ATOM 1051 C CA . PHE A 1 151 ? 20.144 32.838 9.163 1.00 27.82 151 PHE A CA 1
ATOM 1052 C C . PHE A 1 151 ? 21.126 33.380 8.136 1.00 26.44 151 PHE A C 1
ATOM 1053 O O . PHE A 1 151 ? 21.025 33.109 6.937 1.00 30.03 151 PHE A O 1
ATOM 1061 N N . ARG A 1 152 ? 22.082 34.161 8.631 1.00 28.57 152 ARG A N 1
ATOM 1062 C CA . ARG A 1 152 ? 23.212 34.643 7.856 1.00 29.18 152 ARG A CA 1
ATOM 1063 C C . ARG A 1 152 ? 24.494 34.070 8.446 1.00 26.52 152 ARG A C 1
ATOM 1064 O O . ARG A 1 152 ? 24.519 33.596 9.584 1.00 29.01 152 ARG A O 1
ATOM 1072 N N . ILE A 1 153 ? 25.564 34.113 7.659 1.00 28.90 153 ILE A N 1
ATOM 1073 C CA . ILE A 1 153 ? 26.848 33.538 8.042 1.00 28.14 153 ILE A CA 1
ATOM 1074 C C . ILE A 1 153 ? 27.842 34.665 8.277 1.00 29.92 153 ILE A C 1
ATOM 1075 O O . ILE A 1 153 ? 27.897 35.629 7.504 1.00 29.86 153 ILE A O 1
ATOM 1080 N N . ASP A 1 154 ? 28.621 34.550 9.351 1.00 28.90 154 ASP A N 1
ATOM 1081 C CA . ASP A 1 154 ? 29.698 35.491 9.604 1.00 31.39 154 ASP A CA 1
ATOM 1082 C C . ASP A 1 154 ? 31.006 34.945 9.030 1.00 28.77 154 ASP A C 1
ATOM 1083 O O . ASP A 1 154 ? 31.052 33.862 8.442 1.00 29.54 154 ASP A O 1
ATOM 1088 N N . GLU A 1 155 ? 32.090 35.705 9.202 1.00 32.18 155 GLU A N 1
ATOM 1089 C CA . GLU A 1 155 ? 33.357 35.338 8.578 1.00 31.53 155 GLU A CA 1
ATOM 1090 C C . GLU A 1 155 ? 33.974 34.084 9.186 1.00 31.78 155 GLU A C 1
ATOM 1091 O O . GLU A 1 155 ? 34.801 33.441 8.531 1.00 31.11 155 GLU A O 1
ATOM 1097 N N . SER A 1 156 ? 33.597 33.721 10.412 1.00 29.33 156 SER A N 1
ATOM 1098 C CA . SER A 1 156 ? 34.082 32.484 11.013 1.00 29.90 156 SER A CA 1
ATOM 1099 C C . SER A 1 156 ? 33.349 31.251 10.505 1.00 29.72 156 SER A C 1
ATOM 1100 O O . SER A 1 156 ? 33.828 30.133 10.721 1.00 30.32 156 SER A O 1
ATOM 1103 N N . GLY A 1 157 ? 32.213 31.425 9.834 1.00 28.29 157 GLY A N 1
ATOM 1104 C CA . GLY A 1 157 ? 31.364 30.318 9.457 1.00 28.35 157 GLY A CA 1
ATOM 1105 C C . GLY A 1 157 ? 30.226 30.049 10.414 1.00 28.80 157 GLY A C 1
ATOM 1106 O O . GLY A 1 157 ? 29.390 29.183 10.129 1.00 28.82 157 GLY A O 1
ATOM 1107 N N . ARG A 1 158 ? 30.168 30.761 11.536 1.00 29.03 158 ARG A N 1
ATOM 1108 C CA . ARG A 1 158 ? 29.099 30.578 12.503 1.00 28.07 158 ARG A CA 1
ATOM 1109 C C . ARG A 1 158 ? 27.796 31.174 11.979 1.00 28.96 158 ARG A C 1
ATOM 1110 O O . ARG A 1 158 ? 27.780 32.027 11.088 1.00 29.15 158 ARG A O 1
ATOM 1118 N N . ALA A 1 159 ? 26.689 30.711 12.551 1.00 27.54 159 ALA A N 1
ATOM 1119 C CA . ALA A 1 159 ? 25.378 31.225 12.186 1.00 28.40 159 ALA A CA 1
ATOM 1120 C C . ALA A 1 159 ? 25.140 32.580 12.840 1.00 28.93 159 ALA A C 1
ATOM 1121 O O . ALA A 1 159 ? 25.561 32.822 13.975 1.00 28.92 159 ALA A O 1
ATOM 1123 N N . ALA A 1 160 ? 24.467 33.467 12.113 1.00 28.04 160 ALA A N 1
ATOM 1124 C CA . ALA A 1 160 ? 24.151 34.797 12.609 1.00 27.03 160 ALA A CA 1
ATOM 1125 C C . ALA A 1 160 ? 22.756 35.182 12.139 1.00 34.87 160 ALA A C 1
ATOM 1126 O O . ALA A 1 160 ? 22.253 34.667 11.137 1.00 26.10 160 ALA A O 1
ATOM 1128 N N . CYS A 1 161 ? 22.136 36.099 12.884 1.00 28.34 161 CYS A N 1
ATOM 1129 C CA . CYS A 1 161 ? 20.781 36.568 12.590 1.00 30.04 161 CYS A CA 1
ATOM 1130 C C . CYS A 1 161 ? 19.810 35.395 12.494 1.00 32.01 161 CYS A C 1
ATOM 1131 O O . CYS A 1 161 ? 18.965 35.327 11.599 1.00 29.40 161 CYS A O 1
ATOM 1134 N N . VAL A 1 162 ? 19.940 34.457 13.432 1.00 29.16 162 VAL A N 1
ATOM 1135 C CA . VAL A 1 162 ? 19.150 33.231 13.401 1.00 32.32 162 VAL A CA 1
ATOM 1136 C C . VAL A 1 162 ? 17.705 33.555 13.755 1.00 30.91 162 VAL A C 1
ATOM 1137 O O . VAL A 1 162 ? 17.423 34.143 14.805 1.00 31.41 162 VAL A O 1
ATOM 1141 N N . ASN A 1 163 ? 16.782 33.171 12.874 1.00 40.26 163 ASN A N 1
ATOM 1142 C CA . ASN A 1 163 ? 15.356 33.341 13.102 1.00 39.90 163 ASN A CA 1
ATOM 1143 C C . ASN A 1 163 ? 14.635 32.083 12.644 1.00 38.97 163 ASN A C 1
ATOM 1144 O O . ASN A 1 163 ? 14.924 31.551 11.569 1.00 38.85 163 ASN A O 1
ATOM 1149 N N . ALA A 1 164 ? 13.700 31.612 13.463 1.00 38.40 164 ALA A N 1
ATOM 1150 C CA . ALA A 1 164 ? 12.991 30.376 13.169 1.00 37.63 164 ALA A CA 1
ATOM 1151 C C . ALA A 1 164 ? 11.829 30.628 12.217 1.00 37.61 164 ALA A C 1
ATOM 1152 O O . ALA A 1 164 ? 11.071 31.589 12.376 1.00 37.91 164 ALA A O 1
ATOM 1154 N N . VAL A 1 165 ? 11.694 29.755 11.224 1.00 37.35 165 VAL A N 1
ATOM 1155 C CA . VAL A 1 165 ? 10.590 29.818 10.273 1.00 37.41 165 VAL A CA 1
ATOM 1156 C C . VAL A 1 165 ? 9.441 28.993 10.843 1.00 36.82 165 VAL A C 1
ATOM 1157 O O . VAL A 1 165 ? 9.541 27.769 10.961 1.00 36.39 165 VAL A O 1
ATOM 1161 N N . ARG A 1 166 ? 8.352 29.666 11.204 1.00 36.88 166 ARG A N 1
ATOM 1162 C CA . ARG A 1 166 ? 7.176 29.018 11.765 1.00 36.41 166 ARG A CA 1
ATOM 1163 C C . ARG A 1 166 ? 5.929 29.570 11.093 1.00 36.69 166 ARG A C 1
ATOM 1164 O O . ARG A 1 166 ? 5.838 30.773 10.828 1.00 37.23 166 ARG A O 1
ATOM 1172 N N . GLN A 1 167 ? 4.972 28.687 10.817 1.00 37.58 167 GLN A N 1
ATOM 1173 C CA . GLN A 1 167 ? 3.715 29.113 10.218 1.00 40.12 167 GLN A CA 1
ATOM 1174 C C . GLN A 1 167 ? 2.919 29.946 11.214 1.00 40.53 167 GLN A C 1
ATOM 1175 O O . GLN A 1 167 ? 2.759 29.560 12.377 1.00 40.29 167 GLN A O 1
ATOM 1181 N N . LYS A 1 168 ? 2.423 31.091 10.757 1.00 37.29 168 LYS A N 1
ATOM 1182 C CA . LYS A 1 168 ? 1.703 32.007 11.629 1.00 38.72 168 LYS A CA 1
ATOM 1183 C C . LYS A 1 168 ? 0.246 31.588 11.769 1.00 40.14 168 LYS A C 1
ATOM 1184 O O . LYS A 1 168 ? -0.415 31.236 10.788 1.00 39.59 168 LYS A O 1
ATOM 1190 N N . LYS A 1 169 ? -0.247 31.625 13.001 1.00 38.68 169 LYS A N 1
ATOM 1191 C CA . LYS A 1 169 ? -1.644 31.371 13.313 1.00 39.87 169 LYS A CA 1
ATOM 1192 C C . LYS A 1 169 ? -2.289 32.653 13.824 1.00 41.24 169 LYS A C 1
ATOM 1193 O O . LYS A 1 169 ? -1.618 33.653 14.091 1.00 41.51 169 LYS A O 1
ATOM 1199 N N . ARG A 1 170 ? -3.614 32.617 13.958 1.00 41.30 170 ARG A N 1
ATOM 1200 C CA . ARG A 1 170 ? -4.349 33.779 14.440 1.00 42.69 170 ARG A CA 1
ATOM 1201 C C . ARG A 1 170 ? -5.663 33.321 15.052 1.00 43.05 170 ARG A C 1
ATOM 1202 O O . ARG A 1 170 ? -6.414 32.573 14.422 1.00 41.63 170 ARG A O 1
ATOM 1210 N N . ALA A 1 171 ? -5.928 33.766 16.274 1.00 39.39 171 ALA A N 1
ATOM 1211 C CA . ALA A 1 171 ? -7.160 33.437 16.980 1.00 38.77 171 ALA A CA 1
ATOM 1212 C C . ALA A 1 171 ? -7.574 34.670 17.777 1.00 38.86 171 ALA A C 1
ATOM 1213 O O . ALA A 1 171 ? -7.125 35.789 17.509 1.00 39.44 171 ALA A O 1
ATOM 1215 N N . THR A 1 172 ? -8.437 34.475 18.771 1.00 37.48 172 THR A N 1
ATOM 1216 C CA . THR A 1 172 ? -8.923 35.561 19.608 1.00 37.47 172 THR A CA 1
ATOM 1217 C C . THR A 1 172 ? -8.523 35.327 21.058 1.00 38.01 172 THR A C 1
ATOM 1218 O O . THR A 1 172 ? -8.453 34.187 21.525 1.00 38.74 172 THR A O 1
ATOM 1222 N N . VAL A 1 173 ? -8.262 36.425 21.768 1.00 37.97 173 VAL A N 1
ATOM 1223 C CA . VAL A 1 173 ? -7.928 36.343 23.184 1.00 39.11 173 VAL A CA 1
ATOM 1224 C C . VAL A 1 173 ? -9.151 35.881 23.963 1.00 38.09 173 VAL A C 1
ATOM 1225 O O . VAL A 1 173 ? -10.253 36.420 23.797 1.00 36.62 173 VAL A O 1
ATOM 1229 N N . ASP A 1 174 ? -8.964 34.875 24.815 1.00 38.46 174 ASP A N 1
ATOM 1230 C CA . ASP A 1 174 ? -10.057 34.309 25.596 1.00 37.92 174 ASP A CA 1
ATOM 1231 C C . ASP A 1 174 ? -10.082 34.800 27.036 1.00 38.45 174 ASP A C 1
ATOM 1232 O O . ASP A 1 174 ? -11.157 35.099 27.562 1.00 36.95 174 ASP A O 1
ATOM 1237 N N . SER A 1 175 ? -8.926 34.893 27.688 1.00 38.67 175 SER A N 1
ATOM 1238 C CA . SER A 1 175 ? -8.878 35.307 29.082 1.00 40.12 175 SER A CA 1
ATOM 1239 C C . SER A 1 175 ? -7.530 35.945 29.379 1.00 44.35 175 SER A C 1
ATOM 1240 O O . SER A 1 175 ? -6.592 35.874 28.582 1.00 46.01 175 SER A O 1
ATOM 1243 N N . ILE A 1 176 ? -7.448 36.575 30.549 1.00 44.65 176 ILE A N 1
ATOM 1244 C CA . ILE A 1 176 ? -6.232 37.226 31.022 1.00 50.82 176 ILE A CA 1
ATOM 1245 C C . ILE A 1 176 ? -6.145 37.030 32.529 1.00 51.56 176 ILE A C 1
ATOM 1246 O O . ILE A 1 176 ? -7.131 37.232 33.246 1.00 45.91 176 ILE A O 1
ATOM 1251 N N . LYS A 1 177 ? -4.967 36.623 33.008 1.00 51.64 177 LYS A N 1
ATOM 1252 C CA . LYS A 1 177 ? -4.729 36.392 34.436 1.00 52.36 177 LYS A CA 1
ATOM 1253 C C . LYS A 1 177 ? -3.374 37.009 34.780 1.00 62.31 177 LYS A C 1
ATOM 1254 O O . LYS A 1 177 ? -2.331 36.360 34.654 1.00 65.75 177 LYS A O 1
ATOM 1260 N N . GLY A 1 17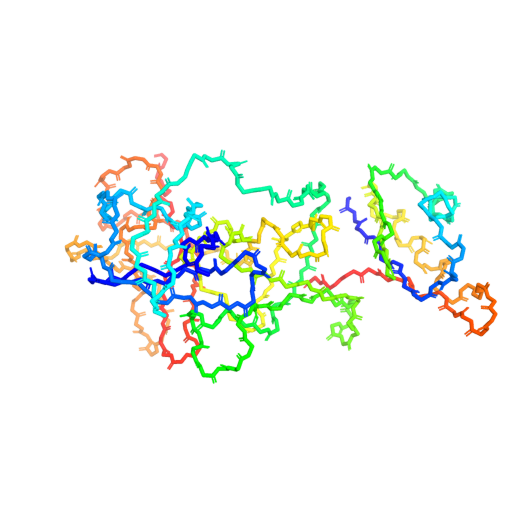8 ? -3.398 38.269 35.206 1.00 58.54 178 GLY A N 1
ATOM 1261 C CA . GLY A 1 178 ? -2.187 38.956 35.607 1.00 64.06 178 GLY A CA 1
ATOM 1262 C C . GLY A 1 178 ? -1.293 39.342 34.448 1.00 64.29 178 GLY A C 1
ATOM 1263 O O . GLY A 1 178 ? -1.647 40.204 33.639 1.00 63.38 178 GLY A O 1
ATOM 1264 N N . GLN A 1 179 ? -0.126 38.704 34.359 1.00 65.86 179 GLN A N 1
ATOM 1265 C CA . GLN A 1 179 ? 0.864 39.005 33.334 1.00 65.28 179 GLN A CA 1
ATOM 1266 C C . GLN A 1 179 ? 0.891 37.959 32.225 1.00 64.36 179 GLN A C 1
ATOM 1267 O O . GLN A 1 179 ? 1.905 37.829 31.529 1.00 62.82 179 GLN A O 1
ATOM 1273 N N . PHE A 1 180 ? -0.199 37.219 32.041 1.00 64.06 180 PHE A N 1
ATOM 1274 C CA . PHE A 1 180 ? -0.264 36.161 31.042 1.00 63.72 180 PHE A CA 1
ATOM 1275 C C . PHE A 1 180 ? -1.714 35.733 30.877 1.00 61.86 180 PHE A C 1
ATOM 1276 O O . PHE A 1 180 ? -2.496 35.770 31.832 1.00 62.23 180 PHE A O 1
ATOM 1284 N N . GLY A 1 181 ? -2.062 35.32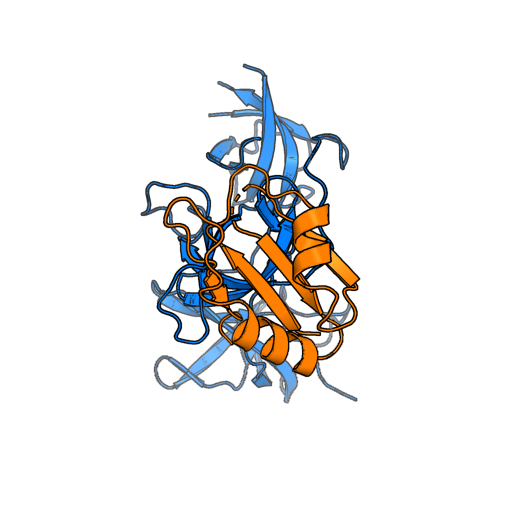4 29.659 1.00 58.54 181 GLY A N 1
ATOM 1285 C CA . GLY A 1 181 ? -3.426 34.939 29.355 1.00 52.01 181 GLY A CA 1
ATOM 1286 C C . GLY A 1 181 ? -3.528 33.710 28.476 1.00 48.06 181 GLY A C 1
ATOM 1287 O O . GLY A 1 181 ? -2.589 32.912 28.402 1.00 49.21 181 GLY A O 1
ATOM 1288 N N . PHE A 1 182 ? -4.662 33.550 27.795 1.00 47.29 182 PHE A N 1
ATOM 1289 C CA . PHE A 1 182 ? -4.901 32.389 26.951 1.00 45.23 182 PHE A CA 1
ATOM 1290 C C . PHE A 1 182 ? -5.661 32.809 25.702 1.00 41.78 182 PHE A C 1
ATOM 1291 O O . PHE A 1 182 ? -6.466 33.743 25.730 1.00 40.00 182 PHE A O 1
ATOM 1299 N N . LEU A 1 183 ? -5.399 32.105 24.604 1.00 43.86 183 LEU A N 1
ATOM 1300 C CA . LEU A 1 183 ? -6.041 32.361 23.323 1.00 41.67 183 LEU A CA 1
ATOM 1301 C C . LEU A 1 183 ? -7.049 31.262 23.007 1.00 39.89 183 LEU A C 1
ATOM 1302 O O . LEU A 1 183 ? -7.090 30.213 23.654 1.00 41.07 183 LEU A O 1
ATOM 1307 N N . ASN A 1 184 ? -7.870 31.491 21.991 1.00 40.71 184 ASN A N 1
ATOM 1308 C CA . ASN A 1 184 ? -8.854 30.453 21.591 1.00 39.26 184 ASN A CA 1
ATOM 1309 C C . ASN A 1 184 ? -8.181 29.554 20.557 1.00 39.84 184 ASN A C 1
ATOM 1310 O O . ASN A 1 184 ? -8.692 29.452 19.433 1.00 39.38 184 ASN A O 1
ATOM 1315 N N . PHE A 1 185 ? -7.059 28.950 20.940 1.00 41.73 185 PHE A N 1
ATOM 1316 C CA . PHE A 1 185 ? -6.318 28.031 20.044 1.00 42.52 185 PHE A CA 1
ATOM 1317 C C . PHE A 1 185 ? -6.138 26.721 20.795 1.00 44.21 185 PHE A C 1
ATOM 1318 O O . PHE A 1 185 ? -5.557 26.712 21.881 1.00 45.22 185 PHE A O 1
ATOM 1326 N N . GLU A 1 186 ? -6.635 25.646 20.202 1.00 48.75 186 GLU A N 1
ATOM 1327 C CA . GLU A 1 186 ? -6.601 24.343 20.895 1.00 52.35 186 GLU A CA 1
ATOM 1328 C C . GLU A 1 186 ? -5.320 23.604 20.545 1.00 53.32 186 GLU A C 1
ATOM 1329 O O . GLU A 1 186 ? -4.995 23.488 19.354 1.00 53.26 186 GLU A O 1
ATOM 1335 N N . VAL A 1 187 ? -4.643 23.121 21.576 1.00 56.73 187 VAL A N 1
ATOM 1336 C CA . VAL A 1 187 ? -3.376 22.374 21.390 1.00 56.50 187 VAL A CA 1
ATOM 1337 C C . VAL A 1 187 ? -3.513 21.056 22.158 1.00 60.33 187 VAL A C 1
ATOM 1338 O O . VAL A 1 187 ? -4.440 20.293 21.837 1.00 61.69 187 VAL A O 1
ATOM 1342 N N . GLU A 1 188 ? -2.668 20.814 23.157 1.00 59.48 188 GLU A N 1
ATOM 1343 C CA . GLU A 1 188 ? -2.654 19.535 23.914 1.00 62.82 188 GLU A CA 1
ATOM 1344 C C . GLU A 1 188 ? -4.032 19.183 24.462 1.00 67.98 188 GLU A C 1
ATOM 1345 O O . GLU A 1 188 ? -4.651 20.064 25.057 1.00 66.08 188 GLU A O 1
ATOM 1351 N N . ASP A 1 189 ? -4.471 17.932 24.304 1.00 66.91 189 ASP A N 1
ATOM 1352 C CA . ASP A 1 189 ? -5.767 17.438 24.861 1.00 67.10 189 ASP A CA 1
ATOM 1353 C C . ASP A 1 189 ? -6.839 18.535 24.925 1.00 66.41 189 ASP A C 1
ATOM 1354 O O . ASP A 1 189 ? -7.451 18.692 25.996 1.00 66.06 189 ASP A O 1
ATOM 1359 N N . GLY A 1 190 ? -7.076 19.237 23.818 1.00 66.07 190 GLY A N 1
ATOM 1360 C CA . GLY A 1 190 ? -8.061 20.332 23.800 1.00 60.47 190 GLY A CA 1
ATOM 1361 C C . GLY A 1 190 ? -7.832 21.343 24.907 1.00 58.95 190 GLY A C 1
ATOM 1362 O O . GLY A 1 190 ? -8.756 21.548 25.711 1.00 58.86 190 GLY A O 1
ATOM 1363 N N . LYS A 1 191 ? -6.657 21.970 24.942 1.00 58.06 191 LYS A N 1
ATOM 1364 C CA . LYS A 1 191 ? -6.397 23.038 25.940 1.00 55.31 191 LYS A CA 1
ATOM 1365 C C . LYS A 1 191 ? -6.215 24.371 25.218 1.00 52.03 191 LYS A C 1
ATOM 1366 O O . LYS A 1 191 ? -5.937 24.360 24.025 1.00 51.34 191 LYS A O 1
ATOM 1372 N N . LYS A 1 192 ? -6.365 25.472 25.943 1.00 49.29 192 LYS A N 1
ATOM 1373 C CA . LYS A 1 192 ? -6.256 26.812 25.327 1.00 47.85 192 LYS A CA 1
ATOM 1374 C C . LYS A 1 192 ? -4.786 27.207 25.302 1.00 47.85 192 LYS A C 1
ATOM 1375 O O . LYS A 1 192 ? -4.076 26.874 26.262 1.00 48.52 192 LYS A O 1
ATOM 1381 N N . LEU A 1 193 ? -4.360 27.917 24.254 1.00 46.46 193 LEU A N 1
ATOM 1382 C CA . LEU A 1 193 ? -2.913 28.217 24.118 1.00 46.89 193 LEU A CA 1
ATOM 1383 C C . LEU A 1 193 ? -2.502 29.310 25.084 1.00 48.30 193 LEU A C 1
ATOM 1384 O O . LEU A 1 193 ? -3.132 30.362 25.094 1.00 48.11 193 LEU A O 1
ATOM 1389 N N . PHE A 1 194 ? -1.451 29.031 25.841 1.00 46.37 194 PHE A N 1
ATOM 1390 C CA . PHE A 1 194 ? -0.895 30.000 26.772 1.00 48.73 194 PHE A CA 1
ATOM 1391 C C . PHE A 1 194 ? -0.076 31.052 26.032 1.00 48.32 194 PHE A C 1
ATOM 1392 O O . PHE A 1 194 ? 0.540 30.776 24.999 1.00 45.45 194 PHE A O 1
ATOM 1400 N N . PHE A 1 195 ? -0.077 32.271 26.568 1.00 49.97 195 PHE A N 1
ATOM 1401 C CA . PHE A 1 195 ? 0.813 33.310 26.070 1.00 50.29 195 PHE A CA 1
ATOM 1402 C C . PHE A 1 195 ? 1.094 34.316 27.177 1.00 54.91 195 PHE A C 1
ATOM 1403 O O . PHE A 1 195 ? 0.216 34.631 27.985 1.00 56.39 195 PHE A O 1
ATOM 1411 N N . HIS A 1 196 ? 2.328 34.807 27.203 1.00 53.90 196 HIS A N 1
ATOM 1412 C CA . HIS A 1 196 ? 2.779 35.804 28.160 1.00 57.35 196 HIS A CA 1
ATOM 1413 C C . HIS A 1 196 ? 2.765 37.184 27.513 1.00 54.59 196 HIS A C 1
ATOM 1414 O O . HIS A 1 196 ? 2.956 37.322 26.303 1.00 49.52 196 HIS A O 1
ATOM 1421 N N . MET A 1 197 ? 2.538 38.210 28.335 1.00 61.12 197 MET A N 1
ATOM 1422 C CA . MET A 1 197 ? 2.520 39.578 27.830 1.00 59.50 197 MET A CA 1
ATOM 1423 C C . MET A 1 197 ? 3.888 40.050 27.355 1.00 53.83 197 MET A C 1
ATOM 1424 O O . MET A 1 197 ? 3.977 41.123 26.749 1.00 51.27 197 MET A O 1
ATOM 1429 N N . SER A 1 198 ? 4.948 39.281 27.610 1.00 61.05 198 SER A N 1
ATOM 1430 C CA . SER A 1 198 ? 6.281 39.614 27.123 1.00 56.55 198 SER A CA 1
ATOM 1431 C C . SER A 1 198 ? 6.453 39.341 25.635 1.00 49.11 198 SER A C 1
ATOM 1432 O O . SER A 1 198 ? 7.547 39.568 25.108 1.00 45.47 198 SER A O 1
ATOM 1435 N N . GLU A 1 199 ? 5.415 38.863 24.951 1.00 58.05 199 GLU A N 1
ATOM 1436 C CA . GLU A 1 199 ? 5.489 38.539 23.533 1.00 55.04 199 GLU A CA 1
ATOM 1437 C C . GLU A 1 199 ? 4.611 39.444 22.677 1.00 54.25 199 GLU A C 1
ATOM 1438 O O . GLU A 1 199 ? 4.504 39.223 21.466 1.00 53.47 199 GLU A O 1
ATOM 1444 N N . VAL A 1 200 ? 3.982 40.451 23.271 1.00 54.66 200 VAL A N 1
ATOM 1445 C CA . VAL A 1 200 ? 3.104 41.361 22.546 1.00 54.54 200 VAL A CA 1
ATOM 1446 C C . VAL A 1 200 ? 3.941 42.475 21.935 1.00 53.84 200 VAL A C 1
ATOM 1447 O O . VAL A 1 200 ? 4.913 42.945 22.538 1.00 53.61 200 VAL A O 1
ATOM 1451 N N . GLN A 1 201 ? 3.563 42.901 20.732 1.00 58.49 201 GLN A N 1
ATOM 1452 C CA . GLN A 1 201 ? 4.299 43.908 19.986 1.00 59.76 201 GLN A CA 1
ATOM 1453 C C . GLN A 1 201 ? 3.688 45.290 20.203 1.00 62.98 201 GLN A C 1
ATOM 1454 O O . GLN A 1 201 ? 2.693 45.460 20.912 1.00 65.28 201 GLN A O 1
ATOM 1460 N N . GLY A 1 202 ? 4.299 46.294 19.574 1.00 63.74 202 GLY A N 1
ATOM 1461 C CA . GLY A 1 202 ? 3.861 47.663 19.735 1.00 67.20 202 GLY A CA 1
ATOM 1462 C C . GLY A 1 202 ? 4.099 48.166 21.152 1.00 69.86 202 GLY A C 1
ATOM 1463 O O . GLY A 1 202 ? 4.883 47.610 21.927 1.00 68.92 202 GLY A O 1
ATOM 1464 N N . ASN A 1 203 ? 3.403 49.253 21.482 1.00 69.74 203 ASN A N 1
ATOM 1465 C CA . ASN A 1 203 ? 3.409 49.818 22.825 1.00 71.27 203 ASN A CA 1
ATOM 1466 C C . ASN A 1 203 ? 2.034 49.714 23.477 1.00 73.60 203 ASN A C 1
ATOM 1467 O O . ASN A 1 203 ? 1.687 50.518 24.347 1.00 74.11 203 ASN A O 1
ATOM 1472 N N . THR A 1 204 ? 1.246 48.724 23.067 1.00 69.34 204 THR A N 1
ATOM 1473 C CA . THR A 1 204 ? -0.143 48.626 23.493 1.00 71.55 204 THR A CA 1
ATOM 1474 C C . THR A 1 204 ? -0.248 48.052 24.901 1.00 74.52 204 THR A C 1
ATOM 1475 O O . THR A 1 204 ? 0.371 47.031 25.219 1.00 73.77 204 THR A O 1
ATOM 1479 N N . VAL A 1 205 ? -1.030 48.726 25.746 1.00 72.88 205 VAL A N 1
ATOM 1480 C CA . VAL A 1 205 ? -1.428 48.178 27.037 1.00 70.72 205 VAL A CA 1
ATOM 1481 C C . VAL A 1 205 ? -2.826 47.580 26.983 1.00 68.95 205 VAL A C 1
ATOM 1482 O O . VAL A 1 205 ? -3.214 46.845 27.907 1.00 68.24 205 VAL A O 1
ATOM 1486 N N . ALA A 1 206 ? -3.585 47.846 25.922 1.00 67.47 206 ALA A N 1
ATOM 1487 C CA . ALA A 1 206 ? -4.973 47.405 25.814 1.00 60.73 206 ALA A CA 1
ATOM 1488 C C . ALA A 1 206 ? -5.015 46.090 25.048 1.00 55.84 206 ALA A C 1
ATOM 1489 O O . ALA A 1 206 ? -4.843 46.057 23.827 1.00 55.41 206 ALA A O 1
ATOM 1491 N N .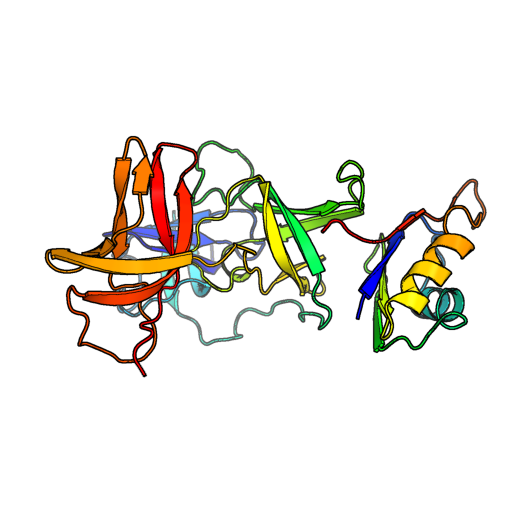 LEU A 1 207 ? -5.233 45.001 25.778 1.00 52.55 207 LEU A N 1
ATOM 1492 C CA . LEU A 1 207 ? -5.501 43.685 25.212 1.00 49.38 207 LEU A CA 1
ATOM 1493 C C . LEU A 1 207 ? -6.681 43.102 25.974 1.00 45.99 207 LEU A C 1
ATOM 1494 O O . LEU A 1 207 ? -6.604 42.916 27.192 1.00 46.18 207 LEU A O 1
ATOM 1499 N N . HIS A 1 208 ? -7.770 42.837 25.269 1.00 45.54 208 HIS A N 1
ATOM 1500 C CA . HIS A 1 208 ? -9.029 42.426 25.860 1.00 43.31 208 HIS A CA 1
ATOM 1501 C C . HIS A 1 208 ? -9.495 41.103 25.268 1.00 41.88 208 HIS A C 1
ATOM 1502 O O . HIS A 1 208 ? -9.124 40.747 24.142 1.00 41.46 208 HIS A O 1
ATOM 1509 N N . PRO A 1 209 ? -10.293 40.340 26.011 1.00 39.50 209 PRO A N 1
ATOM 1510 C CA . PRO A 1 209 ? -10.939 39.159 25.426 1.00 38.79 209 PRO A CA 1
ATOM 1511 C C . PRO A 1 209 ? -11.830 39.556 24.257 1.00 37.43 209 PRO A C 1
ATOM 1512 O O . PRO A 1 209 ? -12.660 40.461 24.365 1.00 37.69 209 PRO A O 1
ATOM 1516 N N . GLY A 1 210 ? -11.652 38.868 23.132 1.00 37.09 210 GLY A N 1
ATOM 1517 C CA . GLY A 1 210 ? -12.320 39.200 21.893 1.00 37.54 210 GLY A CA 1
ATOM 1518 C C . GLY A 1 210 ? -11.413 39.829 20.858 1.00 38.19 210 GLY A C 1
ATOM 1519 O O . GLY A 1 210 ? -11.745 39.806 19.665 1.00 38.55 210 GLY A O 1
ATOM 1520 N N . ASP A 1 211 ? -10.283 40.391 21.280 1.00 38.46 211 ASP A N 1
ATOM 1521 C CA . ASP A 1 211 ? -9.305 40.917 20.340 1.00 39.75 211 ASP A CA 1
ATOM 1522 C C . ASP A 1 211 ? -8.649 39.778 19.568 1.00 39.95 211 ASP A C 1
ATOM 1523 O O . ASP A 1 211 ? -8.416 38.690 20.099 1.00 39.61 211 ASP A O 1
ATOM 1528 N N . THR A 1 212 ? -8.350 40.040 18.299 1.00 41.00 212 THR A N 1
ATOM 1529 C CA . THR A 1 212 ? -7.725 39.059 17.423 1.00 41.00 212 THR A CA 1
ATOM 1530 C C . THR A 1 212 ? -6.230 39.337 17.335 1.00 42.45 212 THR A C 1
ATOM 1531 O O . THR A 1 212 ? -5.819 40.476 17.088 1.00 43.77 212 THR A O 1
ATOM 1535 N N . VAL A 1 213 ? -5.424 38.298 17.542 1.00 41.07 213 VAL A N 1
ATOM 1536 C CA . VAL A 1 213 ? -3.971 38.406 17.507 1.00 42.05 213 VAL A CA 1
ATOM 1537 C C . VAL A 1 213 ? -3.418 37.356 16.554 1.00 41.12 213 VAL A C 1
ATOM 1538 O O . VAL A 1 213 ? -3.955 36.247 16.456 1.00 40.33 213 VAL A O 1
ATOM 1542 N N . GLU A 1 214 ? -2.350 37.712 15.845 1.00 43.47 214 GLU A N 1
ATOM 1543 C CA . GLU A 1 214 ? -1.641 36.792 14.966 1.00 42.67 214 GLU A CA 1
ATOM 1544 C C . GLU A 1 214 ? -0.354 36.353 15.652 1.00 42.77 214 GLU A C 1
ATOM 1545 O O . GLU A 1 214 ? 0.446 37.195 16.071 1.00 43.50 214 GLU A O 1
ATOM 1551 N N . PHE A 1 215 ? -0.153 35.041 15.756 1.00 41.68 215 PHE A N 1
ATOM 1552 C CA . PHE A 1 215 ? 0.896 34.493 16.602 1.00 41.17 215 PHE A CA 1
ATOM 1553 C C . PHE A 1 215 ? 1.533 33.281 15.940 1.00 40.54 215 PHE A C 1
ATOM 1554 O O . PHE A 1 215 ? 1.030 32.741 14.951 1.00 39.45 215 PHE A O 1
ATOM 1562 N N . SER A 1 216 ? 2.657 32.857 16.510 1.00 43.47 216 SER A N 1
ATOM 1563 C CA . SER A 1 216 ? 3.302 31.594 16.189 1.00 42.41 216 SER A CA 1
ATOM 1564 C C . SER A 1 216 ? 3.200 30.664 17.391 1.00 42.66 216 SER A C 1
ATOM 1565 O O . SER A 1 216 ? 3.030 31.104 18.530 1.00 43.12 216 SER A O 1
ATOM 1568 N N . VAL A 1 217 ? 3.300 29.366 17.127 1.00 42.67 217 VAL A N 1
ATOM 1569 C CA . VAL A 1 217 ? 3.118 28.341 18.149 1.00 41.96 217 VAL A CA 1
ATOM 1570 C C . VAL A 1 217 ? 4.458 27.652 18.370 1.00 40.48 217 VAL A C 1
ATOM 1571 O O . VAL A 1 217 ? 4.954 26.939 17.489 1.00 39.67 217 VAL A O 1
ATOM 1575 N N . VAL A 1 218 ? 5.046 27.863 19.544 1.00 45.18 218 VAL A N 1
ATOM 1576 C CA . VAL A 1 218 ? 6.280 27.193 19.933 1.00 43.21 218 VAL A CA 1
ATOM 1577 C C . VAL A 1 218 ? 5.933 26.048 20.873 1.00 42.83 218 VAL A C 1
ATOM 1578 O O . VAL A 1 218 ? 4.958 26.108 21.633 1.00 43.49 218 VAL A O 1
ATOM 1582 N N . THR A 1 219 ? 6.712 24.963 20.880 1.00 46.16 219 THR A N 1
ATOM 1583 C CA . THR A 1 219 ? 6.410 23.787 21.751 1.00 45.36 219 THR A CA 1
ATOM 1584 C C . THR A 1 219 ? 7.686 23.201 22.367 1.00 42.99 219 THR A C 1
ATOM 1585 O O . THR A 1 219 ? 8.604 22.890 21.605 1.00 42.38 219 THR A O 1
ATOM 1589 N N . ASN A 1 220 ? 7.728 23.034 23.690 1.00 44.46 220 ASN A N 1
ATOM 1590 C CA . ASN A 1 220 ? 8.903 22.407 24.352 1.00 43.51 220 ASN A CA 1
ATOM 1591 C C . ASN A 1 220 ? 8.847 20.896 24.144 1.00 44.12 220 ASN A C 1
ATOM 1592 O O . ASN A 1 220 ? 7.831 20.293 24.506 1.00 44.80 220 ASN A O 1
ATOM 1597 N N . GLN A 1 221 ? 9.926 20.306 23.628 1.00 45.14 221 GLN A N 1
ATOM 1598 C CA . GLN A 1 221 ? 9.939 18.858 23.291 1.00 44.56 221 GLN A CA 1
ATOM 1599 C C . GLN A 1 221 ? 10.121 18.009 24.549 1.00 45.35 221 GLN A C 1
ATOM 1600 O O . GLN A 1 221 ? 10.226 16.783 24.411 1.00 45.17 221 GLN A O 1
ATOM 1606 N N . ARG A 1 222 ? 10.136 18.632 25.725 1.00 44.41 222 ARG A N 1
ATOM 1607 C CA . ARG A 1 222 ? 10.245 17.889 27.003 1.00 44.73 222 ARG A CA 1
ATOM 1608 C C . ARG A 1 222 ? 8.933 18.014 27.787 1.00 45.43 222 ARG A C 1
ATOM 1609 O O . ARG A 1 222 ? 8.739 17.211 28.707 1.00 47.40 222 ARG A O 1
ATOM 1617 N N . ASN A 1 223 ? 8.060 18.955 27.414 1.00 45.43 223 ASN A N 1
ATOM 1618 C CA . ASN A 1 223 ? 6.795 19.191 28.160 1.00 46.12 223 ASN A CA 1
ATOM 1619 C C . ASN A 1 223 ? 5.666 19.655 27.228 1.00 46.36 223 ASN A C 1
ATOM 1620 O O . ASN A 1 223 ? 5.276 18.856 26.362 1.00 46.80 223 ASN A O 1
ATOM 1625 N N . GLY A 1 224 ? 5.167 20.891 27.388 1.00 46.21 224 GLY A N 1
ATOM 1626 C CA . GLY A 1 224 ? 3.991 21.361 26.629 1.00 49.22 224 GLY A CA 1
ATOM 1627 C C . GLY A 1 224 ? 4.228 22.519 25.684 1.00 50.10 224 GLY A C 1
ATOM 1628 O O . GLY A 1 224 ? 5.372 22.700 25.265 1.00 47.09 224 GLY A O 1
ATOM 1629 N N . LYS A 1 225 ? 3.188 23.307 25.386 1.00 49.59 225 LYS A N 1
ATOM 1630 C CA . LYS A 1 225 ? 3.288 24.356 24.332 1.00 47.18 225 LYS A CA 1
ATOM 1631 C C . LYS A 1 225 ? 3.093 25.794 24.811 1.00 46.27 225 LYS A C 1
ATOM 1632 O O . LYS A 1 225 ? 2.613 25.993 25.932 1.00 48.84 225 LYS A O 1
ATOM 1638 N N . SER A 1 226 ? 3.411 26.753 23.945 1.00 44.96 226 SER A N 1
ATOM 1639 C CA . SER A 1 226 ? 3.346 28.180 24.232 1.00 46.04 226 SER A CA 1
ATOM 1640 C C . SER A 1 226 ? 3.106 28.900 22.908 1.00 46.37 226 SER A C 1
ATOM 1641 O O . SER A 1 226 ? 2.889 28.264 21.870 1.00 45.65 226 SER A O 1
ATOM 1644 N N . SER A 1 227 ? 3.140 30.230 22.936 1.00 45.49 227 SER A N 1
ATOM 1645 C CA . SER A 1 227 ? 2.975 31.012 21.720 1.00 45.26 227 SER A CA 1
ATOM 1646 C C . SER A 1 227 ? 3.984 32.149 21.716 1.00 44.81 227 SER A C 1
ATOM 1647 O O . SER A 1 227 ? 4.288 32.724 22.765 1.00 45.30 227 SER A O 1
ATOM 1650 N N . ALA A 1 228 ? 4.496 32.471 20.531 1.00 47.25 228 ALA A N 1
ATOM 1651 C CA . ALA A 1 228 ? 5.549 33.461 20.375 1.00 46.10 228 ALA A CA 1
ATOM 1652 C C . ALA A 1 228 ? 5.113 34.563 19.418 1.00 45.47 228 ALA A C 1
ATOM 1653 O O . ALA A 1 228 ? 4.386 34.315 18.452 1.00 45.90 228 ALA A O 1
ATOM 1655 N N . CYS A 1 229 ? 5.574 35.783 19.707 1.00 49.79 229 CYS A N 1
ATOM 1656 C CA . CYS A 1 229 ? 5.383 36.953 18.854 1.00 50.00 229 CYS A CA 1
ATOM 1657 C C . CYS A 1 229 ? 3.945 37.107 18.374 1.00 50.41 229 CYS A C 1
ATOM 1658 O O . CYS A 1 229 ? 3.644 36.835 17.207 1.00 49.18 229 CYS A O 1
ATOM 1661 N N . ASN A 1 230 ? 3.055 37.545 19.258 1.00 45.49 230 ASN A N 1
ATOM 1662 C CA . ASN A 1 230 ? 1.656 37.769 18.918 1.00 47.67 230 ASN A CA 1
ATOM 1663 C C . ASN A 1 230 ? 1.394 39.269 18.874 1.00 49.96 230 ASN A C 1
ATOM 1664 O O . ASN A 1 230 ? 1.566 39.962 19.883 1.00 50.40 230 ASN A O 1
ATOM 1669 N N . VAL A 1 231 ? 0.980 39.764 17.711 1.00 45.00 231 VAL A N 1
ATOM 1670 C CA . VAL A 1 231 ? 0.626 41.166 17.528 1.00 46.99 231 VAL A CA 1
ATOM 1671 C C . VAL A 1 231 ? -0.887 41.269 17.398 1.00 46.75 231 VAL A C 1
ATOM 1672 O O . VAL A 1 231 ? -1.531 40.403 16.794 1.00 46.75 231 VAL A O 1
ATOM 1676 N N . LEU A 1 232 ? -1.456 42.316 17.990 1.00 48.18 232 LEU A N 1
ATOM 1677 C CA . LEU A 1 232 ? -2.895 42.527 17.930 1.00 47.74 232 LEU A CA 1
ATOM 1678 C C . LEU A 1 232 ? -3.303 42.999 16.541 1.00 47.68 232 LEU A C 1
ATOM 1679 O O . LEU A 1 232 ? -2.769 43.987 16.030 1.00 47.79 232 LEU A O 1
ATOM 1684 N N . LYS A 1 233 ? -4.247 42.290 15.925 1.00 50.51 233 LYS A N 1
ATOM 1685 C CA . LYS A 1 233 ? -4.816 42.692 14.640 1.00 49.63 233 LYS A CA 1
ATOM 1686 C C . LYS A 1 233 ? -6.211 43.251 14.902 1.00 56.24 233 LYS A C 1
ATOM 1687 O O . LYS A 1 233 ? -7.181 42.498 15.040 1.00 55.75 233 LYS A O 1
A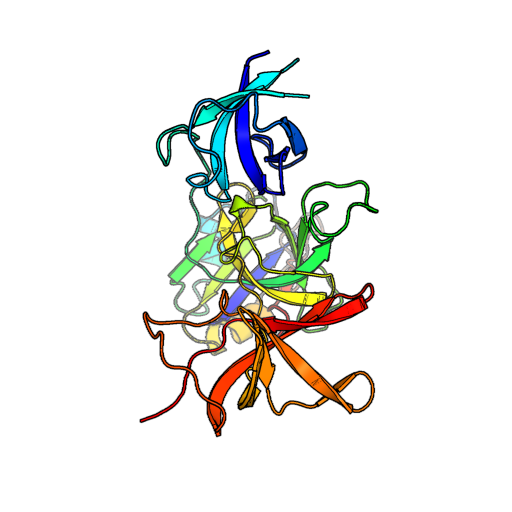TOM 1693 N N . ILE A 1 234 ? -6.301 44.576 14.986 1.00 56.72 234 ILE A N 1
ATOM 1694 C CA . ILE A 1 234 ? -7.574 45.284 15.060 1.00 58.21 234 ILE A CA 1
ATOM 1695 C C . ILE A 1 234 ? -7.433 46.546 14.223 1.00 60.05 234 ILE A C 1
ATOM 1696 O O . ILE A 1 234 ? -6.594 47.403 14.524 1.00 59.55 234 ILE A O 1
ATOM 1701 N N . ASN A 1 235 ? -8.236 46.658 13.171 1.00 63.13 235 ASN A N 1
ATOM 1702 C CA . ASN A 1 235 ? -8.123 47.781 12.250 1.00 62.38 235 ASN A CA 1
ATOM 1703 C C . ASN A 1 235 ? -9.372 48.655 12.288 1.00 62.15 235 ASN A C 1
ATOM 1704 O O . ASN A 1 235 ? -10.073 48.708 13.299 1.00 62.48 235 ASN A O 1
ATOM 1709 N N . PHE B 2 9 ? 15.666 35.056 -6.276 1.00 43.52 9 PHE B N 1
ATOM 1710 C CA . PHE B 2 9 ? 16.749 35.149 -5.303 1.00 42.42 9 PHE B CA 1
ATOM 1711 C C . PHE B 2 9 ? 16.988 33.799 -4.630 1.00 41.73 9 PHE B C 1
ATOM 1712 O O . PHE B 2 9 ? 16.583 33.583 -3.487 1.00 41.83 9 PHE B O 1
ATOM 1720 N N . THR B 2 10 ? 17.652 32.894 -5.346 1.00 40.67 10 THR B N 1
ATOM 1721 C CA . THR B 2 10 ? 17.891 31.534 -4.883 1.00 40.06 10 THR B CA 1
ATOM 1722 C C . THR B 2 10 ? 19.389 31.275 -4.788 1.00 39.55 10 THR B C 1
ATOM 1723 O O . THR B 2 10 ? 20.153 31.657 -5.680 1.00 38.13 10 THR B O 1
ATOM 1727 N N . ASN B 2 11 ? 19.803 30.629 -3.702 1.00 33.34 11 ASN B N 1
ATOM 1728 C CA . ASN B 2 11 ? 21.210 30.358 -3.455 1.00 34.44 11 ASN B CA 1
ATOM 1729 C C . ASN B 2 11 ? 21.620 29.015 -4.048 1.00 35.08 11 ASN B C 1
ATOM 1730 O O . ASN B 2 11 ? 20.829 28.071 -4.113 1.00 34.77 11 ASN B O 1
ATOM 1735 N N . VAL B 2 12 ? 22.875 28.944 -4.483 1.00 34.69 12 VAL B N 1
ATOM 1736 C CA . VAL B 2 12 ? 23.487 27.721 -4.990 1.00 35.52 12 VAL B CA 1
ATOM 1737 C C . VAL B 2 12 ? 24.736 27.452 -4.166 1.00 35.29 12 VAL B C 1
ATOM 1738 O O . VAL B 2 12 ? 25.532 28.367 -3.927 1.00 35.30 12 VAL B O 1
ATOM 1742 N N . TYR B 2 13 ? 24.905 26.208 -3.729 1.00 35.21 13 TYR B N 1
ATOM 1743 C CA . TYR B 2 13 ? 25.995 25.832 -2.838 1.00 35.06 13 TYR B CA 1
ATOM 1744 C C . TYR B 2 13 ? 26.969 24.909 -3.560 1.00 36.53 13 TYR B C 1
ATOM 1745 O O . TYR B 2 13 ? 26.555 23.937 -4.200 1.00 37.19 13 TYR B O 1
ATOM 1754 N N . VAL B 2 14 ? 28.257 25.220 -3.450 1.00 37.18 14 VAL B N 1
ATOM 1755 C CA . VAL B 2 14 ? 29.321 24.443 -4.072 1.00 38.76 14 VAL B CA 1
ATOM 1756 C C . VAL B 2 14 ? 30.059 23.685 -2.979 1.00 38.67 14 VAL B C 1
ATOM 1757 O O . VAL B 2 14 ? 30.123 24.125 -1.826 1.00 37.59 14 VAL B O 1
ATOM 1761 N N . LYS B 2 15 ? 30.625 22.538 -3.347 1.00 40.03 15 LYS B N 1
ATOM 1762 C CA . LYS B 2 15 ? 31.238 21.660 -2.361 1.00 40.08 15 LYS B CA 1
ATOM 1763 C C . LYS B 2 15 ? 32.218 20.726 -3.056 1.00 42.09 15 LYS B C 1
ATOM 1764 O O . LYS B 2 15 ? 31.980 20.304 -4.192 1.00 43.08 15 LYS B O 1
ATOM 1770 N N . ASN B 2 16 ? 33.321 20.423 -2.368 1.00 43.79 16 ASN B N 1
ATOM 1771 C CA . ASN B 2 16 ? 34.327 19.454 -2.812 1.00 44.87 16 ASN B CA 1
ATOM 1772 C C . ASN B 2 16 ? 34.978 19.898 -4.127 1.00 46.44 16 ASN B C 1
ATOM 1773 O O . ASN B 2 16 ? 34.819 19.283 -5.183 1.00 47.56 16 ASN B O 1
ATOM 1778 N N . PHE B 2 17 ? 35.734 20.988 -4.027 1.00 46.59 17 PHE B N 1
ATOM 1779 C CA . PHE B 2 17 ? 36.500 21.524 -5.143 1.00 48.15 17 PHE B CA 1
ATOM 1780 C C . PHE B 2 17 ? 37.994 21.371 -4.864 1.00 49.91 17 PHE B C 1
ATOM 1781 O O . PHE B 2 17 ? 38.410 20.781 -3.864 1.00 50.01 17 PHE B O 1
ATOM 1789 N N . THR B 2 18 ? 38.805 21.916 -5.768 1.00 51.79 18 THR B N 1
ATOM 1790 C CA . THR B 2 18 ? 40.252 21.812 -5.664 1.00 53.46 18 THR B CA 1
ATOM 1791 C C . THR B 2 18 ? 40.789 22.825 -4.653 1.00 53.63 18 THR B C 1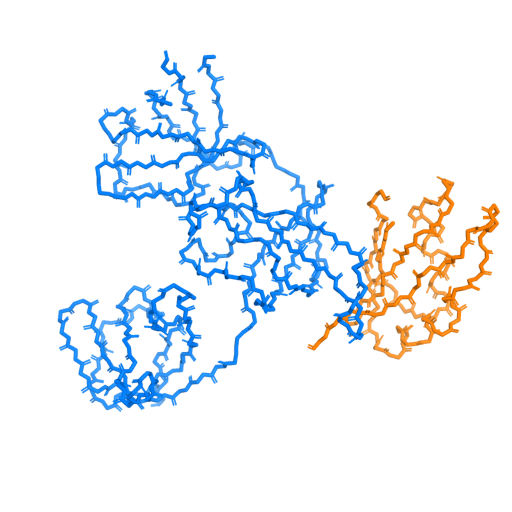
ATOM 1792 O O . THR B 2 18 ?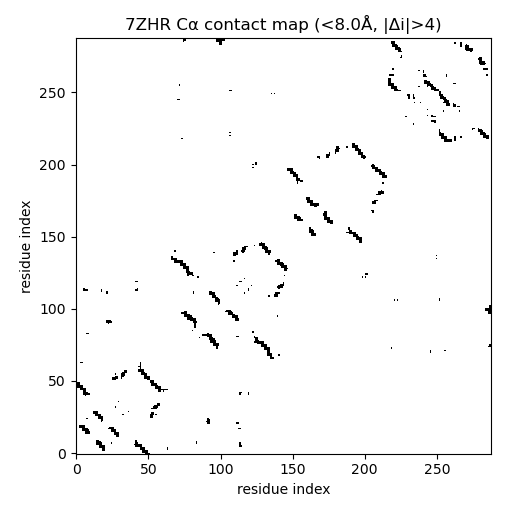 40.055 23.653 -4.107 1.00 52.49 18 THR B O 1
ATOM 1796 N N . GLU B 2 19 ? 42.097 22.757 -4.399 1.00 56.28 19 GLU B N 1
ATOM 1797 C CA . GLU B 2 19 ? 42.721 23.642 -3.423 1.00 57.19 19 GLU B CA 1
ATOM 1798 C C . GLU B 2 19 ? 43.029 25.023 -3.987 1.00 56.97 19 GLU B C 1
ATOM 1799 O O . GLU B 2 19 ? 43.115 25.984 -3.215 1.00 55.89 19 GLU B O 1
ATOM 1805 N N . ASP B 2 20 ? 43.197 25.148 -5.303 1.00 56.09 20 ASP B N 1
ATOM 1806 C CA . ASP B 2 20 ? 43.421 26.448 -5.924 1.00 56.36 20 ASP B CA 1
ATOM 1807 C C . ASP B 2 20 ? 42.123 27.196 -6.207 1.00 54.28 20 ASP B C 1
ATOM 1808 O O . ASP B 2 20 ? 42.156 28.242 -6.866 1.00 54.54 20 ASP B O 1
ATOM 1813 N N . PHE B 2 21 ? 40.992 26.682 -5.730 1.00 52.38 21 PHE B N 1
ATOM 1814 C CA . PHE B 2 21 ? 39.701 27.332 -5.927 1.00 50.49 21 PHE B CA 1
ATOM 1815 C C . PHE B 2 21 ? 39.636 28.593 -5.075 1.00 49.39 21 PHE B C 1
ATOM 1816 O O . PHE B 2 21 ? 39.628 28.520 -3.842 1.00 48.45 21 PHE B O 1
ATOM 1824 N N . ASP B 2 22 ? 39.594 29.749 -5.727 1.00 49.61 22 ASP B N 1
ATOM 1825 C CA . ASP B 2 22 ? 39.532 31.038 -5.057 1.00 48.82 22 ASP B CA 1
ATOM 1826 C C . ASP B 2 22 ? 38.144 31.644 -5.229 1.00 47.09 22 ASP B C 1
ATOM 1827 O O . ASP B 2 22 ? 37.249 31.053 -5.839 1.00 46.58 22 ASP B O 1
ATOM 1832 N N . ASP B 2 23 ? 37.971 32.846 -4.676 1.00 44.47 23 ASP B N 1
ATOM 1833 C CA . ASP B 2 23 ? 36.711 33.559 -4.847 1.00 43.99 23 ASP B CA 1
ATOM 1834 C C . ASP B 2 23 ? 36.476 33.934 -6.303 1.00 43.84 23 ASP B C 1
ATOM 1835 O O . ASP B 2 23 ? 35.324 34.049 -6.735 1.00 43.27 23 ASP B O 1
ATOM 1840 N N . GLU B 2 24 ? 37.548 34.122 -7.075 1.00 45.12 24 GLU B N 1
ATOM 1841 C CA . GLU B 2 24 ? 37.399 34.478 -8.480 1.00 45.68 24 GLU B CA 1
ATOM 1842 C C . GLU B 2 24 ? 36.999 33.274 -9.324 1.00 46.06 24 GLU B C 1
ATOM 1843 O O . GLU B 2 24 ? 36.110 33.381 -10.176 1.00 45.70 24 GLU B O 1
ATOM 1849 N N . LYS B 2 25 ? 37.642 32.123 -9.103 1.00 45.45 25 LYS B N 1
ATOM 1850 C CA . LYS B 2 25 ? 37.275 30.919 -9.841 1.00 44.89 25 LYS B CA 1
ATOM 1851 C C . LYS B 2 25 ? 35.824 30.537 -9.582 1.00 46.18 25 LYS B C 1
ATOM 1852 O O . LYS B 2 25 ? 35.125 30.072 -10.490 1.00 44.21 25 LYS B O 1
ATOM 1858 N N . LEU B 2 26 ? 35.352 30.730 -8.348 1.00 41.26 26 LEU B N 1
ATOM 1859 C CA . LEU B 2 26 ? 33.948 30.474 -8.046 1.00 40.53 26 LEU B CA 1
ATOM 1860 C C . LEU B 2 26 ? 33.038 31.399 -8.844 1.00 40.54 26 LEU B C 1
ATOM 1861 O O . LEU B 2 26 ? 31.975 30.980 -9.318 1.00 40.40 26 LEU B O 1
ATOM 1866 N N . LYS B 2 27 ? 33.441 32.661 -9.009 1.00 41.27 27 LYS B N 1
ATOM 1867 C CA . LYS B 2 27 ? 32.645 33.591 -9.804 1.00 41.40 27 LYS B CA 1
ATOM 1868 C C . LYS B 2 27 ? 32.735 33.264 -11.290 1.00 40.95 27 LYS B C 1
ATOM 1869 O O . LYS B 2 27 ? 31.724 33.301 -12.000 1.00 40.50 27 LYS B O 1
ATOM 1875 N N . GLU B 2 28 ? 33.936 32.944 -11.780 1.00 41.42 28 GLU B N 1
ATOM 1876 C CA . GLU B 2 28 ? 34.086 32.581 -13.186 1.00 42.98 28 GLU B CA 1
ATOM 1877 C C . GLU B 2 28 ? 33.361 31.281 -13.514 1.00 41.73 28 GLU B C 1
ATOM 1878 O O . GLU B 2 28 ? 32.892 31.102 -14.643 1.00 42.97 28 GLU B O 1
ATOM 1884 N N . PHE B 2 29 ? 33.255 30.370 -12.544 1.00 39.57 29 PHE B N 1
ATOM 1885 C CA . PHE B 2 29 ? 32.591 29.095 -12.792 1.00 39.08 29 PHE B CA 1
ATOM 1886 C C . PHE B 2 29 ? 31.081 29.253 -12.918 1.00 39.00 29 PHE B C 1
ATOM 1887 O O . PHE B 2 29 ? 30.434 28.461 -13.613 1.00 38.94 29 PHE B O 1
ATOM 1895 N N . PHE B 2 30 ? 30.501 30.263 -12.264 1.00 39.25 30 PHE B N 1
ATOM 1896 C CA . PHE B 2 30 ? 29.056 30.353 -12.121 1.00 38.93 30 PHE B CA 1
ATOM 1897 C C . PHE B 2 30 ? 28.427 31.587 -12.753 1.00 38.96 30 PHE B C 1
ATOM 1898 O O . PHE B 2 30 ? 27.198 31.628 -12.878 1.00 39.09 30 PHE B O 1
ATOM 1906 N N . GLU B 2 31 ? 29.213 32.583 -13.156 1.00 42.40 31 GLU B N 1
ATOM 1907 C CA . GLU B 2 31 ? 28.640 33.785 -13.755 1.00 42.47 31 GLU B CA 1
ATOM 1908 C C . GLU B 2 31 ? 28.054 33.578 -15.156 1.00 44.45 31 GLU B C 1
ATOM 1909 O O . GLU B 2 31 ? 27.149 34.334 -15.534 1.00 45.83 31 GLU B O 1
ATOM 1915 N N . PRO B 2 32 ? 28.509 32.586 -15.978 1.00 44.94 32 PRO B N 1
ATOM 1916 C CA . PRO B 2 32 ? 27.890 32.437 -17.305 1.00 47.12 32 PRO B CA 1
ATOM 1917 C C . PRO B 2 32 ? 26.488 31.844 -17.271 1.00 46.55 32 PRO B C 1
ATOM 1918 O O . PRO B 2 32 ? 25.973 31.420 -18.310 1.00 48.22 32 PRO B O 1
ATOM 1922 N N . TYR B 2 33 ? 25.858 31.806 -16.095 1.00 44.49 33 TYR B N 1
ATOM 1923 C CA . TYR B 2 33 ? 24.506 31.286 -15.961 1.00 44.17 33 TYR B CA 1
ATOM 1924 C C . TYR B 2 33 ? 23.498 32.301 -15.446 1.00 44.47 33 TYR B C 1
ATOM 1925 O O . TYR B 2 33 ? 22.294 32.073 -15.596 1.00 45.13 33 TYR B O 1
ATOM 1934 N N . GLY B 2 34 ? 23.945 33.400 -14.851 1.00 44.25 34 GLY B N 1
ATOM 1935 C CA . GLY B 2 34 ? 23.025 34.402 -14.348 1.00 44.70 34 GLY B CA 1
ATOM 1936 C C . GLY B 2 34 ? 23.779 35.490 -13.620 1.00 44.33 34 GLY B C 1
ATOM 1937 O O . GLY B 2 34 ? 24.999 35.423 -13.441 1.00 43.66 34 GLY B O 1
ATOM 1938 N N . LYS B 2 35 ? 23.029 36.504 -13.197 1.00 45.00 35 LYS B N 1
ATOM 1939 C CA . LYS B 2 35 ? 23.611 37.640 -12.495 1.00 45.01 35 LYS B CA 1
ATOM 1940 C C . LYS B 2 35 ? 23.862 37.267 -11.039 1.00 42.31 35 LYS B C 1
ATOM 1941 O O . LYS B 2 35 ? 22.933 36.887 -10.319 1.00 41.15 35 LYS B O 1
ATOM 1947 N N . ILE B 2 36 ? 25.116 37.375 -10.610 1.00 41.60 36 ILE B N 1
ATOM 1948 C CA . ILE B 2 36 ? 25.512 37.082 -9.237 1.00 39.41 36 ILE B CA 1
ATOM 1949 C C . ILE B 2 36 ? 25.546 38.387 -8.455 1.00 39.95 36 ILE B C 1
ATOM 1950 O O . ILE B 2 36 ? 26.181 39.359 -8.883 1.00 41.72 36 ILE B O 1
ATOM 1955 N N . THR B 2 37 ? 24.859 38.414 -7.311 1.00 38.69 37 THR B N 1
ATOM 1956 C CA . THR B 2 37 ? 24.904 39.561 -6.417 1.00 39.10 37 THR B CA 1
ATOM 1957 C C . THR B 2 37 ? 25.743 39.327 -5.169 1.00 37.54 37 THR B C 1
ATOM 1958 O O . THR B 2 37 ? 26.153 40.302 -4.533 1.00 38.20 37 THR B O 1
ATOM 1962 N N . SER B 2 38 ? 26.010 38.073 -4.810 1.00 35.76 38 SER B N 1
ATOM 1963 C CA . SER B 2 38 ? 26.827 37.762 -3.646 1.00 34.54 38 SER B CA 1
ATOM 1964 C C . SER B 2 38 ? 27.357 36.341 -3.779 1.00 34.38 38 SER B C 1
ATOM 1965 O O . SER B 2 38 ? 26.676 35.458 -4.306 1.00 34.58 38 SER B O 1
ATOM 1968 N N . TYR B 2 39 ? 28.580 36.136 -3.294 1.00 35.00 39 TYR B N 1
ATOM 1969 C CA . TYR B 2 39 ? 29.222 34.829 -3.340 1.00 35.62 39 TYR B CA 1
ATOM 1970 C C . TYR B 2 39 ? 30.399 34.829 -2.375 1.00 35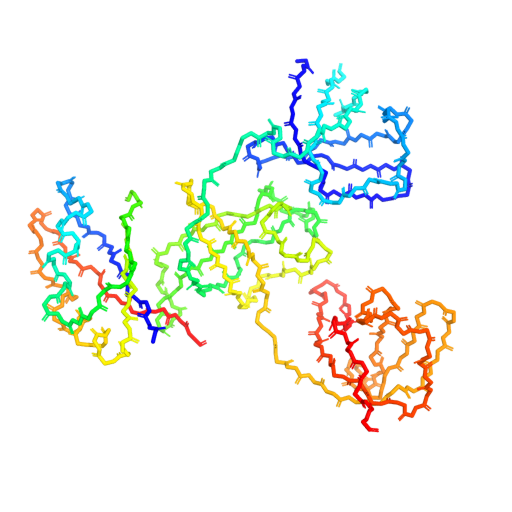.43 39 TYR B C 1
ATOM 1971 O O . TYR B 2 39 ? 30.934 35.883 -2.023 1.00 35.01 39 TYR B O 1
ATOM 1980 N N . LYS B 2 40 ? 30.802 33.631 -1.954 1.00 35.57 40 LYS B N 1
ATOM 1981 C CA . LYS B 2 40 ? 31.960 33.465 -1.040 1.00 36.12 40 LYS B CA 1
ATOM 1982 C C . LYS B 2 40 ? 32.369 31.998 -1.031 1.00 36.61 40 LYS B C 1
ATOM 1983 O O . LYS B 2 40 ? 31.503 31.149 -1.227 1.00 36.62 40 LYS B O 1
ATOM 1989 N N . VAL B 2 41 ? 33.651 31.730 -0.821 1.00 38.44 41 VAL B N 1
ATOM 1990 C CA . VAL B 2 41 ? 34.121 30.325 -0.715 1.00 39.42 41 VAL B CA 1
ATOM 1991 C C . VAL B 2 41 ? 33.990 29.922 0.748 1.00 40.35 41 VAL B C 1
ATOM 1992 O O . VAL B 2 41 ? 33.135 29.082 1.018 1.00 40.45 41 VAL B O 1
ATOM 1996 N N . MET B 2 42 ? 34.747 30.544 1.646 1.00 40.37 42 MET B N 1
ATOM 1997 C CA . MET B 2 42 ? 34.732 30.154 3.084 1.00 41.27 42 MET B CA 1
ATOM 1998 C C . MET B 2 42 ? 35.178 28.700 3.229 1.00 41.88 42 MET B C 1
ATOM 1999 O O . MET B 2 42 ? 34.302 27.838 3.357 1.00 41.68 42 MET B O 1
ATOM 2004 N N . SER B 2 43 ? 36.491 28.455 3.222 1.00 45.96 43 SER B N 1
ATOM 2005 C CA . SER B 2 43 ? 37.066 27.085 3.334 1.00 45.55 43 SER B CA 1
ATOM 2006 C C . SER B 2 43 ? 36.268 26.085 2.490 1.00 45.17 43 SER B C 1
ATOM 2007 O O . SER B 2 43 ? 36.676 24.909 2.462 1.00 44.18 43 SER B O 1
ATOM 2010 N N . PHE B 2 52 ? 33.501 23.765 0.452 1.00 37.34 52 PHE B N 1
ATOM 2011 C CA . PHE B 2 52 ? 32.202 24.403 0.628 1.00 37.26 52 PHE B CA 1
ATOM 2012 C C . PHE B 2 52 ? 32.231 25.839 0.106 1.00 37.23 52 PHE B C 1
ATOM 2013 O O . PHE B 2 52 ? 33.238 26.533 0.232 1.00 37.68 52 PHE B O 1
ATOM 2021 N N . GLY B 2 53 ? 31.123 26.264 -0.493 1.00 36.44 53 GLY B N 1
ATOM 2022 C CA . GLY B 2 53 ? 30.986 27.610 -1.023 1.00 36.16 53 GLY B CA 1
ATOM 2023 C C . GLY B 2 53 ? 29.571 27.810 -1.515 1.00 35.75 53 GLY B C 1
ATOM 2024 O O . GLY B 2 53 ? 28.818 26.851 -1.708 1.00 35.85 53 GLY B O 1
ATOM 2025 N N . PHE B 2 54 ? 29.209 29.077 -1.716 1.00 34.67 54 PHE B N 1
ATOM 2026 C CA . PHE B 2 54 ? 27.854 29.413 -2.129 1.00 34.22 54 PHE B CA 1
ATOM 2027 C C . PHE B 2 54 ? 27.872 30.573 -3.116 1.00 33.70 54 PHE B C 1
ATOM 2028 O O . PHE B 2 54 ? 28.830 31.346 -3.190 1.00 33.11 54 PHE B O 1
ATOM 2036 N N . VAL B 2 55 ? 26.781 30.677 -3.875 1.00 34.88 55 VAL B N 1
ATOM 2037 C CA . VAL B 2 55 ? 26.572 31.737 -4.858 1.00 34.51 55 VAL B CA 1
ATOM 2038 C C . VAL B 2 55 ? 25.115 32.173 -4.776 1.00 33.69 55 VAL B C 1
ATOM 2039 O O . VAL B 2 55 ? 24.213 31.331 -4.722 1.00 33.24 55 VAL B O 1
ATOM 2043 N N . ALA B 2 56 ? 24.881 33.485 -4.762 1.00 35.98 56 ALA B N 1
ATOM 2044 C CA . ALA B 2 56 ? 23.537 34.050 -4.672 1.00 34.83 56 ALA B CA 1
ATOM 2045 C C . ALA B 2 56 ? 23.138 34.594 -6.040 1.00 34.75 56 ALA B C 1
ATOM 2046 O O . ALA B 2 56 ? 23.745 35.550 -6.535 1.00 35.11 56 ALA B O 1
ATOM 2048 N N . PHE B 2 57 ? 22.118 33.991 -6.641 1.00 38.02 57 PHE B N 1
ATOM 2049 C CA . PHE B 2 57 ? 21.605 34.406 -7.938 1.00 38.05 57 PHE B CA 1
ATOM 2050 C C . PHE B 2 57 ? 20.371 35.285 -7.771 1.00 38.30 57 PHE B C 1
ATOM 2051 O O . PHE B 2 57 ? 19.661 35.217 -6.765 1.00 38.17 57 PHE B O 1
ATOM 2059 N N . GLU B 2 58 ? 20.120 36.117 -8.784 1.00 41.83 58 GLU B N 1
ATOM 2060 C CA . GLU B 2 58 ? 18.943 36.981 -8.765 1.00 42.70 58 GLU B CA 1
ATOM 2061 C C . GLU B 2 58 ? 17.690 36.209 -9.163 1.00 43.93 58 GLU B C 1
ATOM 2062 O O . GLU B 2 58 ? 16.717 36.146 -8.405 1.00 44.17 58 GLU B O 1
ATOM 2068 N N . THR B 2 59 ? 17.696 35.619 -10.354 1.00 43.37 59 THR B N 1
ATOM 2069 C CA . THR B 2 59 ? 16.590 34.795 -10.812 1.00 44.44 59 THR B CA 1
ATOM 2070 C C . THR B 2 59 ? 16.782 33.356 -10.352 1.00 43.84 59 THR B C 1
ATOM 2071 O O . THR B 2 59 ? 17.906 32.852 -10.275 1.00 43.15 59 THR B O 1
ATOM 2075 N N . THR B 2 60 ? 15.665 32.693 -10.043 1.00 42.99 60 THR B N 1
ATOM 2076 C CA . THR B 2 60 ? 15.730 31.296 -9.633 1.00 41.72 60 THR B CA 1
ATOM 2077 C C . THR B 2 60 ? 16.017 30.367 -10.805 1.00 42.61 60 THR B C 1
ATOM 2078 O O . THR B 2 60 ? 16.456 29.233 -10.586 1.00 42.09 60 THR B O 1
ATOM 2082 N N . GLU B 2 61 ? 15.787 30.821 -12.040 1.00 44.56 61 GLU B N 1
ATOM 2083 C CA . GLU B 2 61 ? 16.113 30.000 -13.201 1.00 45.48 61 GLU B CA 1
ATOM 2084 C C . GLU B 2 61 ? 17.614 29.953 -13.446 1.00 44.09 61 GLU B C 1
ATOM 2085 O O . GLU B 2 61 ? 18.122 28.964 -13.985 1.00 43.93 61 GLU B O 1
ATOM 2091 N N . ALA B 2 62 ? 18.336 31.008 -13.061 1.00 43.31 62 ALA B N 1
ATOM 2092 C CA . ALA B 2 62 ? 19.791 30.983 -13.161 1.00 42.14 62 ALA B CA 1
ATOM 2093 C C . ALA B 2 62 ? 20.397 29.985 -12.185 1.00 40.43 62 ALA B C 1
ATOM 2094 O O . ALA B 2 62 ? 21.498 29.475 -12.424 1.00 40.00 62 ALA B O 1
ATOM 2096 N N . ALA B 2 63 ? 19.697 29.695 -11.088 1.00 40.74 63 ALA B N 1
ATOM 2097 C CA . ALA B 2 63 ? 20.180 28.718 -10.118 1.00 40.39 63 ALA B CA 1
ATOM 2098 C C . ALA B 2 63 ? 19.974 27.293 -10.618 1.00 40.14 63 ALA B C 1
ATOM 2099 O O . ALA B 2 63 ? 20.894 26.470 -10.562 1.00 40.01 63 ALA B O 1
ATOM 2101 N N . GLU B 2 64 ? 18.771 26.986 -11.112 1.00 41.53 64 GLU B N 1
ATOM 2102 C CA . GLU B 2 64 ? 18.500 25.647 -11.626 1.00 41.64 64 GLU B CA 1
ATOM 2103 C C . GLU B 2 64 ? 19.363 25.326 -12.839 1.00 40.14 64 GLU B C 1
ATOM 2104 O O . GLU B 2 64 ? 19.690 24.157 -13.076 1.00 40.01 64 GLU B O 1
ATOM 2110 N N . ALA B 2 65 ? 19.741 26.343 -13.616 1.00 40.96 65 ALA B N 1
ATOM 2111 C CA . ALA B 2 65 ? 20.591 26.104 -14.778 1.00 41.89 65 ALA B CA 1
ATOM 2112 C C . ALA B 2 65 ? 22.022 25.790 -14.361 1.00 40.10 65 ALA B C 1
ATOM 2113 O O . ALA B 2 65 ? 22.687 24.954 -14.984 1.00 40.42 65 ALA B O 1
ATOM 2115 N N . ALA B 2 66 ? 22.512 26.446 -13.305 1.00 38.44 66 ALA B N 1
ATOM 2116 C CA . ALA B 2 66 ? 23.884 26.218 -12.864 1.00 37.90 66 ALA B CA 1
ATOM 2117 C C . ALA B 2 66 ? 24.043 24.863 -12.188 1.00 38.35 66 ALA B C 1
ATOM 2118 O O . ALA B 2 66 ? 25.115 24.252 -12.276 1.00 38.89 66 ALA B O 1
ATOM 2120 N N . VAL B 2 67 ? 23.000 24.378 -11.512 1.00 36.93 67 VAL B N 1
ATOM 2121 C CA . VAL B 2 67 ? 23.088 23.086 -10.839 1.00 37.08 67 VAL B CA 1
ATOM 2122 C C . VAL B 2 67 ? 23.151 21.955 -11.859 1.00 37.11 67 VAL B C 1
ATOM 2123 O O . VAL B 2 67 ? 23.935 21.010 -11.711 1.00 37.01 67 VAL B O 1
ATOM 2127 N N . GLN B 2 68 ? 22.338 22.037 -12.914 1.00 39.92 68 GLN B N 1
ATOM 2128 C CA . GLN B 2 68 ? 22.313 20.985 -13.924 1.00 39.22 68 GLN B CA 1
ATOM 2129 C C . GLN B 2 68 ? 23.579 20.955 -14.770 1.00 39.48 68 GLN B C 1
ATOM 2130 O O . GLN B 2 68 ? 23.851 19.939 -15.417 1.00 40.40 68 GLN B O 1
ATOM 2136 N N . ALA B 2 69 ? 24.357 22.038 -14.782 1.00 38.97 69 ALA B N 1
ATOM 2137 C CA . ALA B 2 69 ? 25.535 22.131 -15.630 1.00 39.68 69 ALA B CA 1
ATOM 2138 C C . ALA B 2 69 ? 26.850 21.998 -14.877 1.00 38.94 69 ALA B C 1
ATOM 2139 O O . ALA B 2 69 ? 27.906 21.965 -15.518 1.00 39.45 69 ALA B O 1
ATOM 2141 N N . LEU B 2 70 ? 26.822 21.916 -13.546 1.00 36.62 70 LEU B N 1
ATOM 2142 C CA . LEU B 2 70 ? 28.049 21.855 -12.764 1.00 37.16 70 LEU B CA 1
ATOM 2143 C C . LEU B 2 70 ? 28.066 20.765 -11.702 1.00 36.36 70 LEU B C 1
ATOM 2144 O O . LEU B 2 70 ? 29.141 20.481 -11.164 1.00 36.82 70 LEU B O 1
ATOM 2149 N N . ASN B 2 71 ? 26.956 20.085 -11.446 1.00 35.02 71 ASN B N 1
ATOM 2150 C CA . ASN B 2 71 ? 27.037 18.950 -10.489 1.00 34.74 71 ASN B CA 1
ATOM 2151 C C . ASN B 2 71 ? 27.724 17.772 -11.187 1.00 34.43 71 ASN B C 1
ATOM 2152 O O . ASN B 2 71 ? 27.118 17.206 -12.115 1.00 35.76 71 ASN B O 1
ATOM 2157 N N . GLY B 2 72 ? 28.933 17.415 -10.744 1.00 37.76 72 GLY B N 1
ATOM 2158 C CA . GLY B 2 72 ? 29.708 16.321 -11.355 1.00 34.93 72 GLY B CA 1
ATOM 2159 C C . GLY B 2 72 ? 30.566 16.846 -12.480 1.00 38.83 72 GLY B C 1
ATOM 2160 O O . GLY B 2 72 ? 30.645 16.162 -13.510 1.00 38.51 72 GLY B O 1
ATOM 2161 N N . LYS B 2 73 ? 31.201 18.001 -12.287 1.00 37.51 73 LYS B N 1
ATOM 2162 C CA . LYS B 2 73 ? 31.947 18.654 -13.389 1.00 39.28 73 LYS B CA 1
ATOM 2163 C C . LYS B 2 73 ? 33.284 17.963 -13.604 1.00 41.62 73 LYS B C 1
ATOM 2164 O O . LYS B 2 73 ? 33.691 17.905 -14.778 1.00 42.76 73 LYS B O 1
ATOM 2170 N N . ASP B 2 74 ? 33.901 17.453 -12.541 1.00 42.48 74 ASP B N 1
ATOM 2171 C CA . ASP B 2 74 ? 35.261 16.843 -12.593 1.00 45.67 74 ASP B CA 1
ATOM 2172 C C . ASP B 2 74 ? 36.265 17.986 -12.548 1.00 47.33 74 ASP B C 1
ATOM 2173 O O . ASP B 2 74 ? 36.595 18.547 -13.602 1.00 46.37 74 ASP B O 1
ATOM 2178 N N . MET B 2 75 ? 36.700 18.316 -11.342 1.00 49.56 75 MET B N 1
ATOM 2179 C CA . MET B 2 75 ? 37.677 19.404 -11.155 1.00 50.38 75 MET B CA 1
ATOM 2180 C C . MET B 2 75 ? 39.080 18.801 -11.227 1.00 52.14 75 MET B C 1
ATOM 2181 O O . MET B 2 75 ? 40.051 19.567 -11.256 1.00 52.65 75 MET B O 1
ATOM 2186 N N . GLY B 2 76 ? 39.169 17.475 -11.266 1.00 50.92 76 GLY B N 1
ATOM 2187 C CA . GLY B 2 76 ? 40.471 16.794 -11.310 1.00 53.81 76 GLY B CA 1
ATOM 2188 C C . GLY B 2 76 ? 40.845 16.209 -9.964 1.00 56.87 76 GLY B C 1
ATOM 2189 O O . GLY B 2 76 ? 40.222 16.600 -8.976 1.00 56.55 76 GLY B O 1
ATOM 2190 N N . GLU B 2 77 ? 41.833 15.313 -9.933 1.00 56.13 77 GLU B N 1
ATOM 2191 C CA . GLU B 2 77 ? 42.274 14.645 -8.678 1.00 58.08 77 GLU B CA 1
ATOM 2192 C C . GLU B 2 77 ? 41.105 13.847 -8.111 1.00 60.29 77 GLU B C 1
ATOM 2193 O O . GLU B 2 77 ? 40.989 13.777 -6.877 1.00 59.05 77 GLU B O 1
ATOM 2195 N N . GLY B 2 78 ? 40.283 13.270 -8.989 1.00 59.34 78 GLY B N 1
ATOM 2196 C CA . GLY B 2 78 ? 39.118 12.475 -8.563 1.00 56.96 78 GLY B CA 1
ATOM 2197 C C . GLY B 2 78 ? 38.071 13.327 -7.877 1.00 56.39 78 GLY B C 1
ATOM 2198 O O . GLY B 2 78 ? 37.199 12.746 -7.203 1.00 57.69 78 GLY B O 1
ATOM 2199 N N . LYS B 2 79 ? 38.144 14.649 -8.040 1.00 59.01 79 LYS B N 1
ATOM 2200 C CA . LYS B 2 79 ? 37.202 15.546 -7.331 1.00 54.41 79 LYS B CA 1
ATOM 2201 C C . LYS B 2 79 ? 36.011 15.810 -8.239 1.00 50.29 79 LYS B C 1
ATOM 2202 O O . LYS B 2 79 ? 36.226 16.307 -9.346 1.00 49.12 79 LYS B O 1
ATOM 2208 N N . SER B 2 80 ? 34.817 15.440 -7.790 1.00 49.84 80 SER B N 1
ATOM 2209 C CA . SER B 2 80 ? 33.599 15.773 -8.561 1.00 44.80 80 SER B CA 1
ATOM 2210 C C . SER B 2 80 ? 32.912 16.926 -7.837 1.00 41.37 80 SER B C 1
ATOM 2211 O O . SER B 2 80 ? 32.787 16.874 -6.602 1.00 40.68 80 SER B O 1
ATOM 2214 N N . LEU B 2 81 ? 32.507 17.938 -8.592 1.00 40.95 81 LEU B N 1
ATOM 2215 C CA . LEU B 2 81 ? 31.889 19.123 -7.970 1.00 39.17 81 LEU B CA 1
ATOM 2216 C C . LEU B 2 81 ? 30.475 18.792 -7.540 1.00 37.40 81 LEU B C 1
ATOM 2217 O O . LEU B 2 81 ? 29.699 18.361 -8.376 1.00 36.24 81 LEU B O 1
ATOM 2222 N N . TYR B 2 82 ? 30.174 18.986 -6.270 1.00 37.65 82 TYR B N 1
ATOM 2223 C CA . TYR B 2 82 ? 28.813 18.847 -5.765 1.00 36.29 82 TYR B CA 1
ATOM 2224 C C . TYR B 2 82 ? 28.154 20.222 -5.766 1.00 36.53 82 TYR B C 1
ATOM 2225 O O . TYR B 2 82 ? 28.576 21.123 -5.033 1.00 37.17 82 TYR B O 1
ATOM 2234 N N . VAL B 2 83 ? 27.123 20.380 -6.590 1.00 34.45 83 VAL B N 1
ATOM 2235 C CA . VAL B 2 83 ? 26.369 21.622 -6.703 1.00 34.57 83 VAL B CA 1
ATOM 2236 C C . VAL B 2 83 ? 24.899 21.299 -6.485 1.00 33.87 83 VAL B C 1
ATOM 2237 O O . VAL B 2 83 ? 24.349 20.414 -7.152 1.00 33.62 83 VAL B O 1
ATOM 2241 N N . ALA B 2 84 ? 24.263 22.007 -5.555 1.00 35.02 84 ALA B N 1
ATOM 2242 C CA . ALA B 2 84 ? 22.882 21.699 -5.213 1.00 34.03 84 ALA B CA 1
ATOM 2243 C C . ALA B 2 84 ? 22.225 22.910 -4.570 1.00 32.93 84 ALA B C 1
ATOM 2244 O O . ALA B 2 84 ? 22.894 23.788 -4.019 1.00 33.07 84 ALA B O 1
ATOM 2246 N N . ARG B 2 85 ? 20.898 22.941 -4.657 1.00 37.60 85 ARG B N 1
ATOM 2247 C CA . ARG B 2 85 ? 20.096 23.894 -3.911 1.00 36.73 85 ARG B CA 1
ATOM 2248 C C . ARG B 2 85 ? 19.849 23.371 -2.496 1.00 35.87 85 ARG B C 1
ATOM 2249 O O . ARG B 2 85 ? 20.211 22.244 -2.147 1.00 34.85 85 ARG B O 1
ATOM 2257 N N . ALA B 2 86 ? 19.220 24.203 -1.675 1.00 34.97 86 ALA B N 1
ATOM 2258 C CA . ALA B 2 86 ? 18.988 23.876 -0.277 1.00 33.73 86 ALA B CA 1
ATOM 2259 C C . ALA B 2 86 ? 17.563 23.374 -0.061 1.00 33.20 86 ALA B C 1
ATOM 2260 O O . ALA B 2 86 ? 16.687 23.501 -0.919 1.00 33.73 86 ALA B O 1
ATOM 2262 N N . GLN B 2 87 ? 17.345 22.794 1.116 1.00 33.93 87 GLN B N 1
ATOM 2263 C CA . GLN B 2 87 ? 16.034 22.294 1.493 1.00 34.81 87 GLN B CA 1
ATOM 2264 C C . GLN B 2 87 ? 15.044 23.445 1.655 1.00 35.51 87 GLN B C 1
ATOM 2265 O O . GLN B 2 87 ? 15.418 24.605 1.853 1.00 34.50 87 GLN B O 1
ATOM 2271 N N . LYS B 2 88 ? 13.762 23.108 1.567 1.00 37.52 88 LYS B N 1
ATOM 2272 C CA . LYS B 2 88 ? 12.701 24.101 1.683 1.00 38.67 88 LYS B CA 1
ATOM 2273 C C . LYS B 2 88 ? 11.411 23.468 2.191 1.00 41.14 88 LYS B C 1
ATOM 2274 O O . LYS B 2 88 ? 11.369 22.916 3.291 1.00 41.60 88 LYS B O 1
#

Radius of gyration: 22.39 Å; Cα contacts (8 Å, |Δi|>4): 666; chains: 2; bounding box: 56×37×61 Å

Nearest PDB structures (foldseek):
  7zhr-assembly1_A  TM=1.005E+00  e=6.096E-43  Drosophila melanogaster
  7zhh-assembly1_A  TM=9.837E-01  e=3.255E-38  Drosophila melanogaster
  6y4h-assembly1_A  TM=7.607E-01  e=1.913E-18  Drosophila melanogaster
  6y96-assembly1_A  TM=7.313E-01  e=2.887E-08  Drosophila melanogaster
  2yty-assembly1_A  TM=8.274E-01  e=9.154E-04  Homo sapiens

InterPro domains:
  IPR002059 Cold-shock protein Csp, DNA-binding [PF00313] (188-250)
  IPR002059 Cold-shock protein Csp, DNA-binding [PF00313] (347-395)
  IPR002059 Cold-shock protein Csp, DNA-binding [PF00313] (519-568)
  IPR002059 Cold-shock protein Csp, DNA-binding [PF00313] (765-815)
  IPR002059 Cold-shock protein Csp, DNA-binding [PF00313] (925-987)
  IPR002059 Cold-shock protein Csp, DNA-binding [PS51857] (186-250)
  IPR002059 Cold-shock protein Csp, DNA-binding [PS51857] (345-413)
  IPR002059 Cold-shock protein Csp, DNA-binding [PS51857] (517-585)
  IPR002059 Cold-shock protein Csp, DNA-binding [PS51857] (763-831)
  IPR002059 Cold-shock protein Csp, DNA-binding [PS51857] (922-987)
  IPR002059 Cold-shock protein Csp, DNA-binding [cd04458] (198-250)
  IPR002059 Cold-shock protein Csp, DNA-binding [cd04458] (346-393)
  IPR002059 Cold-shock protein Csp, DNA-binding [cd04458] (519-584)
  IPR002059 Cold-shock protein Csp, DNA-binding [cd04458] (772-813)
  IPR011129 Cold-shock domain [SM00357] (188-251)
  IPR011129 Cold-shock domain [SM00357] (347-414)
  IPR011129 Cold-shock domain [SM00357] (519-586)
  IPR011129 Cold-shock domain [SM00357] (765-832)
  IPR011129 Cold-shock domain [SM00357] (924-988)
  IPR012340 Nucleic acid-binding, OB-fold [G3DSA:2.40.50.140] (185-252)

Solvent-accessible surface area: 15586 Å² total; per-residue (Å²): 156,83,105,95,0,6,0,5,29,44,124,136,70,42,0,52,0,0,21,94,77,11,82,62,47,18,82,0,63,37,94,55,14,111,51,73,42,128,186,17,114,51,16,32,13,0,35,2,20,59,98,104,8,74,62,0,70,84,23,101,163,115,38,5,112,84,41,59,64,39,129,12,76,1,62,0,10,3,28,55,17,8,49,40,53,36,97,119,30,160,85,6,5,0,20,0,29,0,19,13,71,145,134,111,58,60,2,12,108,6,77,2,0,5,49,4,10,87,39,65,153,22,43,7,15,133,42,34,49,0,28,2,72,0,11,110,78,20,33,2,12,55,3,71,20,78,56,139,155,66,120,16,48,2,59,43,72,146,64,117,68,0,67,0,66,47,123,30,60,131,52,114,91,1,65,0,65,50,64,30,30,81,69,160,62,146,49,17,102,87,52,23,37,0,49,2,15,39,17,50,47,124,149,117,25,82,31,4,14,68,0,64,49,87,102,170,181,37,26,0,4,0,54,77,24,28,182,85,10,90,49,96,66,0,61,103,47,0,87,101,74,25,134,19,76,26,64,74,18,36,132,37,0,2,0,9,1,72,76,57,112,7,0,70,42,0,18,158,52,9,85,49,94,88,34,28,100,82,80,67,2,50,1,14,55,18,5,188

Foldseek 3Di:
DKFKFWWQAQDDQWGWTQGLVNWDIAIDGNVQEDDDSVPHDGRFIWMFDVPSTGNIGGDDPCPRPDFAWDDDKDKWWWAAPACVLPVPDDTHWTKTFDADPVRPHTPDIATDGQQAEPDSPDDHHGGFMWMFTAGPVRHTHHTDTDFDKDKFWFAADDPQWGFTCDQDPPGDTAIEGVVQEDDPDPDHDTGWMWIWGKAARPVDGIHIHRIYTDDD/DFKKWKDFADPPDAQVNVCVLQVVQADWDDWHPVVGIMTDGDDVRSLVVSQVQQQQVDNDPPTGMHMDGDDD

Sequence (288 aa):
QVYRGFIAVMKENFGFIETLSHDEEVFFHFSNYMGNPNWLELGQEVEYTLAPAENVRMLPKNSIPQPAVLETTHNGVVARPLRCINPDQQEYAGLIEILDELRTTVISQHEFGITSLVNKRDLLQKGDLVSFRIDESGRAACVNAVRQKKRATVDSIKGQFGFLNFEVEDGKKLFFHMSEVQGNTVALHPGDTVEFSVVTNQRNGKSSACNVLKINFTNVYVKNFTEDFDDEKLKEFFEPYGKITSYKVMSFGFVAFETTEAAEAAVQALNGKDMGEGKSLYVARAQK